Protein 7ZCK (pdb70)

Solvent-accessible surface area: 12050 Å² total; per-residue (Å²): 117,129,84,111,56,105,0,38,0,0,1,1,25,3,19,65,93,115,33,4,69,132,5,3,27,62,0,4,70,11,0,31,104,89,8,138,27,106,17,90,39,39,82,31,101,72,4,76,30,0,8,41,24,0,101,103,26,34,0,0,0,0,5,0,3,0,0,1,0,0,26,0,49,80,79,7,117,49,10,94,19,5,0,4,5,29,51,0,32,140,7,72,0,0,0,0,2,6,75,101,17,65,29,135,111,23,124,49,48,104,29,0,49,53,0,108,49,51,96,0,1,0,0,10,98,10,1,4,2,0,31,0,12,0,24,34,14,0,51,127,15,38,1,58,30,78,64,6,45,70,43,182,7,11,84,31,37,18,1,28,29,0,10,55,38,0,55,85,28,58,64,30,0,0,0,0,1,38,15,2,13,59,17,1,53,115,84,64,103,12,67,78,145,92,1,46,35,4,27,107,0,64,87,16,22,2,4,0,1,0,1,50,23,149,2,50,155,103,27,36,208,30,0,22,79,109,0,49,138,7,0,55,29,6,85,87,92,61,116,68,9,54,44,0,8,124,18,4,39,8,168,147,6,48,89,15,128,37,75,56,1,133,81,1,17,130,10,0,109,103,51,59,55,15,268

Nearest PDB structures (foldseek):
  7zck-assembly1_C  TM=1.004E+00  e=9.389E-66  Synechococcus sp. MIT S9220
  5lq8-assembly1_A  TM=9.870E-01  e=1.014E-45  Prochlorococcus marinus str. MIT 9301
  3p7i-assembly1_A-2  TM=8.720E-01  e=5.192E-22  Escherichia coli UTI89
  6x8w-assembly1_A  TM=8.548E-01  e=4.264E-22  Chrysiogenes arsenatis
  3n5l-assembly2_B  TM=8.566E-01  e=3.035E-20  Pseudomonas aeruginosa PAO1

Foldseek 3Di:
DVDADEAEEEEACAADVVLVCLQVVLVQVLLCVLQVHHYDYDYDDALVRQLVCLLVVVHFKYWFKLQSQLSSPVSAPQKFFQWDFPAQAFWKKFKKFFPVLPAAADPDLLSLCVQQAFAEAFEAPRHPQRHLVVQVSCVVNVHHQCRYNVRHHHHQRHQHSRLVCRLVVVGGMGMGTVVVVVLCVVVVVHDCNGMDTRDMDGTAGIITMIGHPPVCVNSNPCSVVSSSCSQQVQACPDPSSVSNCVSVVGRGIDGDHPVSSVVVVVSCVVVPNHD

Radius of gyration: 18.97 Å; Cα contacts (8 Å, |Δi|>4): 561; chains: 1; bounding box: 40×39×62 Å

Secondary structure (DSSP, 8-state):
--SPPEEEEEE---S-HHHHHHHHHHHHHHHHHHHTSEEEE---SSHHHHHHHHHHTS-SEEEE-HHHHHHHHHTSTT-EEEEEEGGGGGB-EEEEEETTS-----SSGGGGGGGTTS-EEES-TT-IIIIIHHHHHHHHTT--GGGSGGGS-EE-SSHHHHHHHHHTSSSSEEEEEHHHHHHHHHHT-S-TTTEEEEEEPPPB---EEEE-TTHHHHH-TTHHHHHHHHHHT--TTSHHHHHHHHHHT-S-EE---GGGGHHHHHHHHHTTS--

B-factor: mean 33.42, std 13.56, range [17.4, 108.12]

Sequence (275 aa):
GPMQPRLKVGAIPDQNPERLNRLYGQLADELSDRLNVKVRRYVPVSNYPAAVSAFRTGGLDLVWFGGLTGVQARLQTPGAQVVLAQRDIDARFRSVFIANTSSGLQPISSINGLTSLRGKRFSFGSESSTSGRLMPQHFLAKAGVTPSQFSGGRAGFSGSHDATIAVVQSGAYEAGALNEQVWTSAVNDGRVNTEKVSVIWRTPEYVDYHWVVRPKLDQRFGKGFTTRLQKAILGLEPTTPRQVTILELFAAKRFIPVEASQYKPIEKVGRELGKIR

Structure (mmCIF, N/CA/C/O backbone):
data_7ZCK
#
_entry.id   7ZCK
#
_cell.length_a   65.027
_cell.length_b   40.683
_cell.length_c   106.513
_cell.angle_alpha   90.00
_cell.angle_beta   92.78
_cell.angle_gamma   90.00
#
_symmetry.space_group_name_H-M   'C 1 2 1'
#
loop_
_entity.id
_entity.type
_entity.pdbx_description
1 polymer 'Phosphonate ABC type transporter/ substrate binding component'
2 non-polymer 'PHOSPHATE ION'
3 non-polymer 'CHLORIDE ION'
4 water water
#
loop_
_atom_site.group_PDB
_atom_site.id
_atom_site.type_symbol
_atom_site.label_atom_id
_atom_site.label_alt_id
_atom_site.label_comp_id
_atom_site.label_asym_id
_atom_site.label_entity_id
_atom_site.label_seq_id
_atom_site.pdbx_PDB_ins_code
_atom_site.Cartn_x
_atom_site.Cartn_y
_atom_site.Cartn_z
_atom_site.occupancy
_atom_site.B_iso_or_equiv
_atom_site.auth_seq_id
_atom_site.auth_comp_id
_atom_site.auth_asym_id
_atom_site.auth_atom_id
_atom_site.pdbx_PDB_model_num
ATOM 1 N N . GLY A 1 1 ? 17.268 18.935 110.850 1.00 108.12 -2 GLY C N 1
ATOM 2 C CA . GLY A 1 1 ? 16.410 17.799 111.309 1.00 106.39 -2 GLY C CA 1
ATOM 3 C C . GLY A 1 1 ? 17.177 16.956 112.342 1.00 104.26 -2 GLY C C 1
ATOM 4 O O . GLY A 1 1 ? 18.406 16.809 112.203 1.00 99.59 -2 GLY C O 1
ATOM 5 N N . PRO A 1 2 ? 16.474 16.452 113.362 1.00 100.67 -1 PRO C N 1
ATOM 6 C CA . PRO A 1 2 ? 16.916 15.344 114.241 1.00 93.36 -1 PRO C CA 1
ATOM 7 C C . PRO A 1 2 ? 17.135 14.069 113.403 1.00 94.40 -1 PRO C C 1
ATOM 8 O O . PRO A 1 2 ? 17.833 13.152 113.894 1.00 78.53 -1 PRO C O 1
ATOM 10 N N . MET A 1 3 ? 16.529 14.000 112.203 1.00 88.68 0 MET C N 1
ATOM 11 C CA . MET A 1 3 ? 16.762 12.973 111.157 1.00 76.54 0 MET C CA 1
ATOM 12 C C . MET A 1 3 ? 18.045 13.325 110.370 1.00 67.25 0 MET C C 1
ATOM 13 O O . MET A 1 3 ? 18.351 14.528 110.143 1.00 61.02 0 MET C O 1
ATOM 15 N N . GLN A 1 4 ? 18.809 12.304 109.990 1.00 54.18 1 GLN C N 1
ATOM 16 C CA . GLN A 1 4 ? 20.043 12.450 109.175 1.00 56.84 1 GLN C CA 1
ATOM 17 C C . GLN A 1 4 ? 19.668 12.786 107.723 1.00 45.85 1 GLN C C 1
ATOM 18 O O . GLN A 1 4 ? 18.648 12.324 107.202 1.00 36.55 1 GLN C O 1
ATOM 24 N N . PRO A 1 5 ? 20.472 13.618 107.023 1.00 40.06 2 PRO C N 1
ATOM 25 C CA . PRO A 1 5 ? 20.081 14.133 105.707 1.00 40.49 2 PRO C CA 1
ATOM 26 C C . PRO A 1 5 ? 20.039 12.988 104.678 1.00 33.54 2 PRO C C 1
ATOM 27 O O . PRO A 1 5 ? 20.802 12.033 104.791 1.00 32.45 2 PRO C O 1
ATOM 31 N N . ARG A 1 6 ? 19.096 13.035 103.737 1.00 33.14 3 ARG C N 1
ATOM 32 C CA . ARG A 1 6 ? 19.002 12.020 102.660 1.00 34.18 3 ARG C CA 1
ATOM 33 C C . ARG A 1 6 ? 19.108 12.777 101.341 1.00 31.17 3 ARG C C 1
ATOM 34 O O . ARG A 1 6 ? 18.553 13.873 101.244 1.00 28.13 3 ARG C O 1
ATOM 42 N N . LEU A 1 7 ? 19.846 12.235 100.384 1.00 26.85 4 LEU C N 1
ATOM 43 C CA . LEU A 1 7 ? 19.910 12.836 99.031 1.00 24.45 4 LEU C CA 1
ATOM 44 C C . LEU A 1 7 ? 18.813 12.186 98.189 1.00 22.43 4 LEU C C 1
ATOM 45 O O . LEU A 1 7 ? 18.794 10.976 98.108 1.00 25.10 4 LEU C O 1
ATOM 50 N N . LYS A 1 8 ? 17.950 12.999 97.582 1.00 22.55 5 LYS C N 1
ATOM 51 C CA . LYS A 1 8 ? 16.833 12.597 96.720 1.00 23.80 5 LYS C CA 1
ATOM 52 C C . LYS A 1 8 ? 17.284 12.759 95.267 1.00 21.43 5 LYS C C 1
ATOM 53 O O . LYS A 1 8 ? 17.584 13.904 94.836 1.00 22.05 5 LYS C O 1
ATOM 59 N N . VAL A 1 9 ? 17.381 11.640 94.572 1.00 22.57 6 VAL C N 1
ATOM 60 C CA . VAL A 1 9 ? 17.832 11.634 93.159 1.00 22.91 6 VAL C CA 1
ATOM 61 C C . VAL A 1 9 ? 16.594 11.431 92.320 1.00 20.32 6 VAL C C 1
ATOM 62 O O . VAL A 1 9 ? 15.796 10.570 92.659 1.00 20.68 6 VAL C O 1
ATOM 66 N N . GLY A 1 10 ? 16.444 12.202 91.249 1.00 21.12 7 GLY C N 1
ATOM 67 C CA . GLY A 1 10 ? 15.353 11.984 90.302 1.00 22.78 7 GLY C CA 1
ATOM 68 C C . GLY A 1 10 ? 15.850 12.001 88.883 1.00 22.73 7 GLY C C 1
ATOM 69 O O . GLY A 1 10 ? 17.036 12.169 88.645 1.00 20.19 7 GLY C O 1
ATOM 70 N N . ALA A 1 11 ? 14.937 11.750 87.967 1.00 21.59 8 ALA C N 1
ATOM 71 C CA . ALA A 1 11 ? 15.238 11.687 86.529 1.00 20.83 8 ALA C CA 1
ATOM 72 C C . ALA A 1 11 ? 13.936 11.959 85.809 1.00 20.04 8 ALA C C 1
ATOM 73 O O . ALA A 1 11 ? 12.881 11.532 86.292 1.00 19.53 8 ALA C O 1
ATOM 75 N N . ILE A 1 12 ? 14.019 12.596 84.667 1.00 19.56 9 ILE C N 1
ATOM 76 C CA . ILE A 1 12 ? 12.840 12.701 83.770 1.00 20.86 9 ILE C CA 1
ATOM 77 C C . ILE A 1 12 ? 12.432 11.293 83.392 1.00 20.70 9 ILE C C 1
ATOM 78 O O . ILE A 1 12 ? 13.271 10.390 83.196 1.00 20.81 9 ILE C O 1
ATOM 83 N N . PRO A 1 13 ? 11.111 11.051 83.305 1.00 19.63 10 PRO C N 1
ATOM 84 C CA . PRO A 1 13 ? 10.600 9.725 82.974 1.00 21.73 10 PRO C CA 1
ATOM 85 C C . PRO A 1 13 ? 10.554 9.488 81.451 1.00 21.71 10 PRO C C 1
ATOM 86 O O . PRO A 1 13 ? 9.542 9.625 80.830 1.00 22.28 10 PRO C O 1
ATOM 90 N N . ASP A 1 14 ? 11.731 9.295 80.868 1.00 22.60 11 ASP C N 1
ATOM 91 C CA . ASP A 1 14 ? 11.964 9.374 79.415 1.00 21.42 11 ASP C CA 1
ATOM 92 C C . ASP A 1 14 ? 11.796 7.983 78.804 1.00 21.92 11 ASP C C 1
ATOM 93 O O . ASP A 1 14 ? 11.773 7.913 77.574 1.00 22.68 11 ASP C O 1
ATOM 98 N N . GLN A 1 15 ? 11.650 6.933 79.617 1.00 22.42 12 GLN C N 1
ATOM 99 C CA . GLN A 1 15 ? 11.490 5.537 79.131 1.00 23.27 12 GLN C CA 1
ATOM 100 C C . GLN A 1 15 ? 10.718 4.729 80.156 1.00 25.87 12 GLN C C 1
ATOM 101 O O . GLN A 1 15 ? 10.352 5.270 81.204 1.00 24.47 12 GLN C O 1
ATOM 107 N N . ASN A 1 16 ? 10.488 3.471 79.815 1.00 28.06 13 ASN C N 1
ATOM 108 C CA . ASN A 1 16 ? 9.767 2.464 80.637 1.00 36.69 13 ASN C CA 1
ATOM 109 C C . ASN A 1 16 ? 10.193 2.635 82.102 1.00 28.99 13 ASN C C 1
ATOM 110 O O . ASN A 1 16 ? 11.388 2.584 82.402 1.00 26.18 13 ASN C O 1
ATOM 115 N N . PRO A 1 17 ? 9.255 2.863 83.051 1.00 31.40 14 PRO C N 1
ATOM 116 C CA . PRO A 1 17 ? 9.619 3.089 84.455 1.00 31.74 14 PRO C CA 1
ATOM 117 C C . PRO A 1 17 ? 10.319 1.895 85.135 1.00 34.16 14 PRO C C 1
ATOM 118 O O . PRO A 1 17 ? 11.118 2.136 86.016 1.00 30.65 14 PRO C O 1
ATOM 122 N N . GLU A 1 18 ? 10.063 0.661 84.679 1.00 32.46 15 GLU C N 1
ATOM 123 C CA . GLU A 1 18 ? 10.757 -0.542 85.212 1.00 40.55 15 GLU C CA 1
ATOM 124 C C . GLU A 1 18 ? 12.244 -0.417 84.915 1.00 34.34 15 GLU C C 1
ATOM 125 O O . GLU A 1 18 ? 13.050 -0.741 85.776 1.00 29.18 15 GLU C O 1
ATOM 131 N N . ARG A 1 19 ? 12.604 -0.033 83.694 1.00 32.08 16 ARG C N 1
ATOM 132 C CA . ARG A 1 19 ? 14.034 0.111 83.326 1.00 31.43 16 ARG C CA 1
ATOM 133 C C . ARG A 1 19 ? 14.659 1.246 84.161 1.00 28.05 16 ARG C C 1
ATOM 134 O O . ARG A 1 19 ? 15.748 1.060 84.705 1.00 26.93 16 ARG C O 1
ATOM 142 N N . LEU A 1 20 ? 13.976 2.389 84.299 1.00 26.19 17 LEU C N 1
ATOM 143 C CA . LEU A 1 20 ? 14.479 3.522 85.128 1.00 25.06 17 LEU C CA 1
ATOM 144 C C . LEU A 1 20 ? 14.614 3.126 86.601 1.00 25.57 17 LEU C C 1
ATOM 145 O O . LEU A 1 20 ? 15.630 3.529 87.221 1.00 24.31 17 LEU C O 1
ATOM 150 N N . ASN A 1 21 ? 13.649 2.384 87.154 1.00 24.44 18 ASN C N 1
ATOM 151 C CA . ASN A 1 21 ? 13.722 1.903 88.563 1.00 26.93 18 ASN C CA 1
ATOM 152 C C . ASN A 1 21 ? 14.995 1.084 88.762 1.00 26.06 18 ASN C C 1
ATOM 153 O O . ASN A 1 21 ? 15.626 1.255 89.770 1.00 26.44 18 ASN C O 1
ATOM 158 N N . ARG A 1 22 ? 15.363 0.236 87.814 1.00 29.38 19 ARG C N 1
ATOM 159 C CA . ARG A 1 22 ? 16.576 -0.606 87.930 1.00 32.37 19 ARG C CA 1
ATOM 160 C C . ARG A 1 22 ? 17.791 0.316 87.864 1.00 28.09 19 ARG C C 1
ATOM 161 O O . ARG A 1 22 ? 18.640 0.246 88.756 1.00 29.45 19 ARG C O 1
ATOM 169 N N . LEU A 1 23 ? 17.840 1.196 86.873 1.00 26.86 20 LEU C N 1
ATOM 170 C CA . LEU A 1 23 ? 18.997 2.098 86.702 1.00 24.25 20 LEU C CA 1
ATOM 171 C C . LEU A 1 23 ? 19.164 2.976 87.934 1.00 25.41 20 LEU C C 1
ATOM 172 O O . LEU A 1 23 ? 20.262 2.977 88.509 1.00 27.41 20 LEU C O 1
ATOM 177 N N . TYR A 1 24 ? 18.138 3.735 88.327 1.00 22.50 21 TYR C N 1
ATOM 178 C CA . TYR A 1 24 ? 18.300 4.769 89.362 1.00 23.22 21 TYR C CA 1
ATOM 179 C C . TYR A 1 24 ? 18.385 4.116 90.724 1.00 22.01 21 TYR C C 1
ATOM 180 O O . TYR A 1 24 ? 19.024 4.732 91.578 1.00 23.52 21 TYR C O 1
ATOM 189 N N . GLY A 1 25 ? 17.768 2.972 90.937 1.00 24.45 22 GLY C N 1
ATOM 190 C CA . GLY A 1 25 ? 17.948 2.263 92.226 1.00 25.35 22 GLY C CA 1
ATOM 191 C C . GLY A 1 25 ? 19.384 1.770 92.373 1.00 25.30 22 GLY C C 1
ATOM 192 O O . GLY A 1 25 ? 20.012 2.017 93.417 1.00 26.72 22 GLY C O 1
ATOM 193 N N . GLN A 1 26 ? 19.949 1.193 91.316 1.00 26.07 23 GLN C N 1
ATOM 194 C CA . GLN A 1 26 ? 21.397 0.809 91.309 1.00 28.82 23 GLN C CA 1
ATOM 195 C C . GLN A 1 26 ? 22.268 2.052 91.513 1.00 25.00 23 GLN C C 1
ATOM 196 O O . GLN A 1 26 ? 23.206 2.008 92.333 1.00 25.04 23 GLN C O 1
ATOM 202 N N . LEU A 1 27 ? 22.007 3.141 90.784 1.00 24.34 24 LEU C N 1
ATOM 203 C CA . LEU A 1 27 ? 22.814 4.379 90.959 1.00 22.08 24 LEU C CA 1
ATOM 204 C C . LEU A 1 27 ? 22.711 4.946 92.377 1.00 22.08 24 LEU C C 1
ATOM 205 O O . LEU A 1 27 ? 23.714 5.474 92.869 1.00 22.01 24 LEU C O 1
ATOM 210 N N . ALA A 1 28 ? 21.533 4.951 92.988 1.00 23.11 25 ALA C N 1
ATOM 211 C CA . ALA A 1 28 ? 21.359 5.471 94.363 1.00 23.66 25 ALA C CA 1
ATOM 212 C C . ALA A 1 28 ? 22.265 4.643 95.311 1.00 23.50 25 ALA C C 1
ATOM 213 O O . ALA A 1 28 ? 22.931 5.224 96.164 1.00 23.79 25 ALA C O 1
ATOM 215 N N . ASP A 1 29 ? 22.288 3.322 95.151 1.00 24.48 26 ASP C N 1
ATOM 216 C CA . ASP A 1 29 ? 23.143 2.470 96.007 1.00 26.41 26 ASP C CA 1
ATOM 217 C C . ASP A 1 29 ? 24.612 2.781 95.734 1.00 24.13 26 ASP C C 1
ATOM 218 O O . ASP A 1 29 ? 25.358 2.865 96.666 1.00 25.17 26 ASP C O 1
ATOM 223 N N . GLU A 1 30 ? 25.011 2.896 94.472 1.00 23.81 27 GLU C N 1
ATOM 224 C CA . GLU A 1 30 ? 26.398 3.271 94.124 1.00 23.11 27 GLU C CA 1
ATOM 225 C C . GLU A 1 30 ? 26.775 4.615 94.749 1.00 25.73 27 GLU C C 1
ATOM 226 O O . GLU A 1 30 ? 27.855 4.710 95.340 1.00 26.12 27 GLU C O 1
ATOM 232 N N . LEU A 1 31 ? 25.982 5.677 94.574 1.00 21.80 28 LEU C N 1
ATOM 233 C CA . LEU A 1 31 ? 26.295 6.980 95.177 1.00 24.00 28 LEU C CA 1
ATOM 234 C C . LEU A 1 31 ? 26.319 6.862 96.694 1.00 23.24 28 LEU C C 1
ATOM 235 O O . LEU A 1 31 ? 27.136 7.552 97.346 1.00 24.25 28 LEU C O 1
ATOM 240 N N . SER A 1 32 ? 25.461 6.008 97.239 1.00 25.74 29 SER C N 1
ATOM 241 C CA . SER A 1 32 ? 25.376 5.880 98.713 1.00 29.39 29 SER C CA 1
ATOM 242 C C . SER A 1 32 ? 26.691 5.289 99.242 1.00 28.87 29 SER C C 1
ATOM 243 O O . SER A 1 32 ? 27.261 5.833 100.199 1.00 28.71 29 SER C O 1
ATOM 246 N N . ASP A 1 33 ? 27.168 4.243 98.591 1.00 31.56 30 ASP C N 1
ATOM 247 C CA . ASP A 1 33 ? 28.477 3.613 98.926 1.00 35.82 30 ASP C CA 1
ATOM 248 C C . ASP A 1 33 ? 29.614 4.607 98.719 1.00 33.75 30 ASP C C 1
ATOM 249 O O . ASP A 1 33 ? 30.448 4.665 99.570 1.00 30.95 30 ASP C O 1
ATOM 254 N N . ARG A 1 34 ? 29.661 5.371 97.632 1.00 28.81 31 ARG C N 1
ATOM 255 C CA . ARG A 1 34 ? 30.793 6.296 97.390 1.00 27.71 31 ARG C CA 1
ATOM 256 C C . ARG A 1 34 ? 30.746 7.503 98.330 1.00 30.56 31 ARG C C 1
ATOM 257 O O . ARG A 1 34 ? 31.816 8.061 98.617 1.00 33.76 31 ARG C O 1
ATOM 265 N N . LEU A 1 35 ? 29.571 8.013 98.698 1.00 28.44 32 LEU C N 1
ATOM 266 C CA . LEU A 1 35 ? 29.490 9.290 99.458 1.00 26.46 32 LEU C CA 1
ATOM 267 C C . LEU A 1 35 ? 29.345 9.047 100.964 1.00 28.99 32 LEU C C 1
ATOM 268 O O . LEU A 1 35 ? 29.566 10.028 101.718 1.00 31.53 32 LEU C O 1
ATOM 273 N N . ASN A 1 36 ? 28.935 7.836 101.353 1.00 29.88 33 ASN C N 1
ATOM 274 C CA . ASN A 1 36 ? 28.525 7.496 102.739 1.00 32.97 33 ASN C CA 1
ATOM 275 C C . ASN A 1 36 ? 27.425 8.475 103.177 1.00 32.96 33 ASN C C 1
ATOM 276 O O . ASN A 1 36 ? 27.545 9.119 104.231 1.00 33.01 33 ASN C O 1
ATOM 281 N N . VAL A 1 37 ? 26.373 8.621 102.377 1.00 28.61 34 VAL C N 1
ATOM 282 C CA . VAL A 1 37 ? 25.131 9.324 102.801 1.00 30.79 34 VAL C CA 1
ATOM 283 C C . VAL A 1 37 ? 23.991 8.453 102.282 1.00 31.00 34 VAL C C 1
ATOM 284 O O . VAL A 1 37 ? 24.238 7.628 101.393 1.00 33.50 34 VAL C O 1
ATOM 288 N N . LYS A 1 38 ? 22.818 8.581 102.869 1.00 30.98 35 LYS C N 1
ATOM 289 C CA . LYS A 1 38 ? 21.589 7.896 102.404 1.00 34.27 35 LYS C CA 1
ATOM 290 C C . LYS A 1 38 ? 21.149 8.595 101.108 1.00 26.65 35 LYS C C 1
ATOM 291 O O . LYS A 1 38 ? 21.118 9.836 101.101 1.00 28.69 35 LYS C O 1
ATOM 297 N N . VAL A 1 39 ? 20.989 7.835 100.046 1.00 27.98 36 VAL C N 1
ATOM 298 C CA . VAL A 1 39 ? 20.522 8.335 98.721 1.00 27.14 36 VAL C CA 1
ATOM 299 C C . VAL A 1 39 ? 19.306 7.520 98.342 1.00 28.25 36 VAL C C 1
ATOM 300 O O . VAL A 1 39 ? 19.367 6.323 98.439 1.00 29.20 36 VAL C O 1
ATOM 304 N N A ARG A 1 40 ? 18.226 8.152 97.894 0.47 28.38 37 ARG C N 1
ATOM 305 N N B ARG A 1 40 ? 18.239 8.186 97.897 0.53 27.07 37 ARG C N 1
ATOM 306 C CA A ARG A 1 40 ? 17.087 7.367 97.380 0.47 30.65 37 ARG C CA 1
ATOM 307 C CA B ARG A 1 40 ? 16.999 7.526 97.434 0.53 28.69 37 ARG C CA 1
ATOM 308 C C A ARG A 1 40 ? 16.558 8.002 96.086 0.47 27.64 37 ARG C C 1
ATOM 309 C C B ARG A 1 40 ? 16.667 8.029 96.015 0.53 26.10 37 ARG C C 1
ATOM 310 O O A ARG A 1 40 ? 16.472 9.247 95.990 0.47 25.76 37 ARG C O 1
ATOM 311 O O B ARG A 1 40 ? 16.853 9.224 95.747 0.53 24.77 37 ARG C O 1
ATOM 326 N N . TYR A 1 41 ? 16.206 7.129 95.149 1.00 24.33 38 TYR C N 1
ATOM 327 C CA . TYR A 1 41 ? 15.575 7.493 93.869 1.00 24.80 38 TYR C CA 1
ATOM 328 C C . TYR A 1 41 ? 14.109 7.803 94.151 1.00 24.17 38 TYR C C 1
ATOM 329 O O . TYR A 1 41 ? 13.409 7.012 94.823 1.00 23.97 38 TYR C O 1
ATOM 338 N N . VAL A 1 42 ? 13.683 8.984 93.761 1.00 24.14 39 VAL C N 1
ATOM 339 C CA . VAL A 1 42 ? 12.251 9.377 93.840 1.00 25.67 39 VAL C CA 1
ATOM 340 C C . VAL A 1 42 ? 11.730 9.516 92.419 1.00 23.20 39 VAL C C 1
ATOM 341 O O . VAL A 1 42 ? 12.036 10.481 91.771 1.00 25.17 39 VAL C O 1
ATOM 345 N N . PRO A 1 43 ? 10.845 8.628 91.952 1.00 25.05 40 PRO C N 1
ATOM 346 C CA . PRO A 1 43 ? 10.287 8.733 90.612 1.00 26.32 40 PRO C CA 1
ATOM 347 C C . PRO A 1 43 ? 9.299 9.900 90.493 1.00 26.35 40 PRO C C 1
ATOM 348 O O . PRO A 1 43 ? 8.744 10.303 91.501 1.00 22.49 40 PRO C O 1
ATOM 352 N N . VAL A 1 44 ? 9.124 10.424 89.279 1.00 24.48 41 VAL C N 1
ATOM 353 C CA . VAL A 1 44 ? 8.039 11.392 88.964 1.00 26.29 41 VAL C CA 1
ATOM 354 C C . VAL A 1 44 ? 7.270 10.817 87.790 1.00 25.80 41 VAL C C 1
ATOM 355 O O . VAL A 1 44 ? 7.794 9.937 87.096 1.00 26.27 41 VAL C O 1
ATOM 359 N N . SER A 1 45 ? 6.063 11.310 87.556 1.00 27.31 42 SER C N 1
ATOM 360 C CA . SER A 1 45 ? 5.138 10.713 86.563 1.00 30.49 42 SER C CA 1
ATOM 361 C C . SER A 1 45 ? 5.271 11.416 85.215 1.00 25.61 42 SER C C 1
ATOM 362 O O . SER A 1 45 ? 4.843 10.854 84.248 1.00 26.05 42 SER C O 1
ATOM 365 N N . ASN A 1 46 ? 5.840 12.608 85.130 1.00 23.67 43 ASN C N 1
ATOM 366 C CA . ASN A 1 46 ? 5.979 13.246 83.809 1.00 24.04 43 ASN C CA 1
ATOM 367 C C . ASN A 1 46 ? 7.138 14.207 83.848 1.00 20.06 43 ASN C C 1
ATOM 368 O O . ASN A 1 46 ? 7.674 14.459 84.924 1.00 22.54 43 ASN C O 1
ATOM 373 N N . TYR A 1 47 ? 7.430 14.825 82.723 1.00 20.71 44 TYR C N 1
ATOM 374 C CA . TYR A 1 47 ? 8.598 15.718 82.599 1.00 20.20 44 TYR C CA 1
ATOM 375 C C . TYR A 1 47 ? 8.444 16.956 83.463 1.00 20.88 44 TYR C C 1
ATOM 376 O O . TYR A 1 47 ? 9.339 17.278 84.265 1.00 19.85 44 TYR C O 1
ATOM 385 N N . PRO A 1 48 ? 7.317 17.693 83.364 1.00 21.76 45 PRO C N 1
ATOM 386 C CA . PRO A 1 48 ? 7.143 18.887 84.186 1.00 23.32 45 PRO C CA 1
ATOM 387 C C . PRO A 1 48 ? 7.236 18.628 85.696 1.00 20.08 45 PRO C C 1
ATOM 388 O O . PRO A 1 48 ? 7.733 19.502 86.405 1.00 22.06 45 PRO C O 1
ATOM 392 N N . ALA A 1 49 ? 6.790 17.477 86.167 1.00 21.78 46 ALA C N 1
ATOM 393 C CA . ALA A 1 49 ? 6.836 17.135 87.609 1.00 22.47 46 ALA C CA 1
ATOM 394 C C . ALA A 1 49 ? 8.294 17.079 88.095 1.00 22.73 46 ALA C C 1
ATOM 395 O O . ALA A 1 49 ? 8.569 17.402 89.264 1.00 22.50 46 ALA C O 1
ATOM 397 N N . ALA A 1 50 ? 9.233 16.681 87.235 1.00 22.10 47 ALA C N 1
ATOM 398 C CA . ALA A 1 50 ? 10.672 16.678 87.588 1.00 21.61 47 ALA C CA 1
ATOM 399 C C . ALA A 1 50 ? 11.134 18.112 87.761 1.00 21.12 47 ALA C C 1
ATOM 400 O O . ALA A 1 50 ? 11.900 18.411 88.697 1.00 22.33 47 ALA C O 1
ATOM 402 N N . VAL A 1 51 ? 10.756 18.996 86.851 1.00 19.52 48 VAL C N 1
ATOM 403 C CA . VAL A 1 51 ? 11.140 20.425 86.956 1.00 22.39 48 VAL C CA 1
ATOM 404 C C . VAL A 1 51 ? 10.581 21.007 88.258 1.00 22.84 48 VAL C C 1
ATOM 405 O O . VAL A 1 51 ? 11.311 21.694 88.990 1.00 22.47 48 VAL C O 1
ATOM 409 N N . SER A 1 52 ? 9.326 20.710 88.526 1.00 22.22 49 SER C N 1
ATOM 410 C CA . SER A 1 52 ? 8.571 21.275 89.655 1.00 23.47 49 SER C CA 1
ATOM 411 C C . SER A 1 52 ? 9.171 20.755 90.968 1.00 23.27 49 SER C C 1
ATOM 412 O O . SER A 1 52 ? 9.431 21.561 91.868 1.00 22.94 49 SER C O 1
ATOM 415 N N . ALA A 1 53 ? 9.388 19.452 91.070 1.00 23.85 50 ALA C N 1
ATOM 416 C CA . ALA A 1 53 ? 9.937 18.823 92.296 1.00 25.67 50 ALA C CA 1
ATOM 417 C C . ALA A 1 53 ? 11.340 19.388 92.524 1.00 25.04 50 ALA C C 1
ATOM 418 O O . ALA A 1 53 ? 11.683 19.713 93.664 1.00 26.48 50 ALA C O 1
ATOM 420 N N . PHE A 1 54 ? 12.131 19.569 91.482 1.00 23.76 51 PHE C N 1
ATOM 421 C CA . PHE A 1 54 ? 13.462 20.186 91.656 1.00 25.03 51 PHE C CA 1
ATOM 422 C C . PHE A 1 54 ? 13.331 21.621 92.195 1.00 26.98 51 PHE C C 1
ATOM 423 O O . PHE A 1 54 ? 14.081 22.023 93.093 1.00 25.62 51 PHE C O 1
ATOM 431 N N . ARG A 1 55 ? 12.500 22.434 91.549 1.00 24.57 52 ARG C N 1
ATOM 432 C CA . ARG A 1 55 ? 12.345 23.867 91.906 1.00 27.90 52 ARG C CA 1
ATOM 433 C C . ARG A 1 55 ? 11.987 23.999 93.391 1.00 27.77 52 ARG C C 1
ATOM 434 O O . ARG A 1 55 ? 12.519 24.922 94.047 1.00 28.61 52 ARG C O 1
ATOM 442 N N . THR A 1 56 ? 11.148 23.119 93.909 1.00 27.81 53 THR C N 1
ATOM 443 C CA . THR A 1 56 ? 10.567 23.260 95.272 1.00 33.24 53 THR C CA 1
ATOM 444 C C . THR A 1 56 ? 11.390 22.502 96.319 1.00 36.30 53 THR C C 1
ATOM 445 O O . THR A 1 56 ? 11.049 22.650 97.477 1.00 36.86 53 THR C O 1
ATOM 449 N N . GLY A 1 57 ? 12.407 21.717 95.941 1.00 32.43 54 GLY C N 1
ATOM 450 C CA . GLY A 1 57 ? 13.280 20.998 96.877 1.00 30.31 54 GLY C CA 1
ATOM 451 C C . GLY A 1 57 ? 12.833 19.578 97.146 1.00 29.28 54 GLY C C 1
ATOM 452 O O . GLY A 1 57 ? 13.377 18.994 98.044 1.00 31.27 54 GLY C O 1
ATOM 453 N N . GLY A 1 58 ? 11.885 19.016 96.402 1.00 26.86 55 GLY C N 1
ATOM 454 C CA . GLY A 1 58 ? 11.465 17.613 96.517 1.00 26.33 55 GLY C CA 1
ATOM 455 C C . GLY A 1 58 ? 12.519 16.668 95.896 1.00 27.76 55 GLY C C 1
ATOM 456 O O . GLY A 1 58 ? 12.526 15.484 96.239 1.00 30.44 55 GLY C O 1
ATOM 457 N N . LEU A 1 59 ? 13.397 17.187 95.039 1.00 25.71 56 LEU C N 1
ATOM 458 C CA . LEU A 1 59 ? 14.529 16.433 94.434 1.00 25.02 56 LEU C CA 1
ATOM 459 C C . LEU A 1 59 ? 15.792 17.282 94.566 1.00 23.13 56 LEU C C 1
ATOM 460 O O . LEU A 1 59 ? 15.739 18.490 94.356 1.00 25.71 56 LEU C O 1
ATOM 465 N N . ASP A 1 60 ? 16.929 16.646 94.837 1.00 21.88 57 ASP C N 1
ATOM 466 C CA . ASP A 1 60 ? 18.198 17.376 95.050 1.00 21.53 57 ASP C CA 1
ATOM 467 C C . ASP A 1 60 ? 19.052 17.316 93.779 1.00 21.84 57 ASP C C 1
ATOM 468 O O . ASP A 1 60 ? 19.847 18.278 93.542 1.00 23.42 57 ASP C O 1
ATOM 473 N N . LEU A 1 61 ? 19.040 16.157 93.117 1.00 21.17 58 LEU C N 1
ATOM 474 C CA . LEU A 1 61 ? 19.951 15.848 91.998 1.00 20.24 58 LEU C CA 1
ATOM 475 C C . LEU A 1 61 ? 19.100 15.155 90.941 1.00 20.11 58 LEU C C 1
ATOM 476 O O . LEU A 1 61 ? 18.436 14.176 91.263 1.00 22.54 58 LEU C O 1
ATOM 481 N N . VAL A 1 62 ? 19.069 15.694 89.739 1.00 19.08 59 VAL C N 1
ATOM 482 C CA . VAL 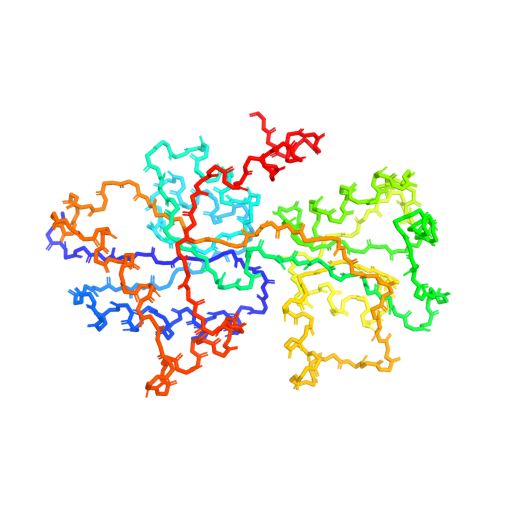A 1 62 ? 18.118 15.206 88.737 1.00 18.39 59 VAL C CA 1
ATOM 483 C C . VAL A 1 62 ? 18.844 15.059 87.424 1.00 17.43 59 VAL C C 1
ATOM 484 O O . VAL A 1 62 ? 19.557 15.982 87.005 1.00 18.21 59 VAL C O 1
ATOM 488 N N . TRP A 1 63 ? 18.531 13.963 86.771 1.00 18.16 60 TRP C N 1
ATOM 489 C CA . TRP A 1 63 ? 18.949 13.682 85.378 1.00 19.03 60 TRP C CA 1
ATOM 490 C C . TRP A 1 63 ? 17.897 14.332 84.491 1.00 17.40 60 TRP C C 1
ATOM 491 O O . TRP A 1 63 ? 16.793 13.814 84.434 1.00 18.07 60 TRP C O 1
ATOM 502 N N . PHE A 1 64 ? 18.250 15.471 83.917 1.00 17.94 61 PHE C N 1
ATOM 503 C CA . PHE A 1 64 ? 17.329 16.257 83.070 1.00 19.97 61 PHE C CA 1
ATOM 504 C C . PHE A 1 64 ? 17.718 16.116 81.606 1.00 19.64 61 PHE C C 1
ATOM 505 O O . PHE A 1 64 ? 18.869 15.781 81.240 1.00 20.75 61 PHE C O 1
ATOM 513 N N . GLY A 1 65 ? 16.736 16.377 80.763 1.00 19.42 62 GLY C N 1
ATOM 514 C CA . GLY A 1 65 ? 16.993 16.641 79.345 1.00 18.80 62 GLY C CA 1
ATOM 515 C C . GLY A 1 65 ? 17.420 18.067 79.177 1.00 20.17 62 GLY C C 1
ATOM 516 O O . GLY A 1 65 ? 17.479 18.771 80.181 1.00 21.18 62 GLY C O 1
ATOM 517 N N . GLY A 1 66 ? 17.798 18.465 77.969 1.00 20.44 63 GLY C N 1
ATOM 518 C CA . GLY A 1 66 ? 18.260 19.830 77.696 1.00 21.16 63 GLY C CA 1
ATOM 519 C C . GLY A 1 66 ? 17.215 20.847 78.107 1.00 20.71 63 GLY C C 1
ATOM 520 O O . GLY A 1 66 ? 17.553 21.764 78.882 1.00 22.78 63 GLY C O 1
ATOM 521 N N . LEU A 1 67 ? 16.008 20.719 77.581 1.00 20.34 64 LEU C N 1
ATOM 522 C CA . LEU A 1 67 ? 14.937 21.721 77.793 1.00 21.87 64 LEU C CA 1
ATOM 523 C C . LEU A 1 67 ? 14.545 21.751 79.277 1.0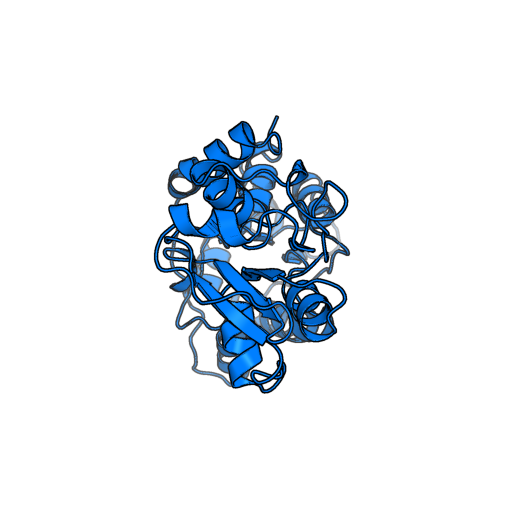0 21.99 64 LEU C C 1
ATOM 524 O O . LEU A 1 67 ? 14.471 22.858 79.842 1.00 20.55 64 LEU C O 1
ATOM 529 N N . THR A 1 68 ? 14.267 20.596 79.875 1.00 22.20 65 THR C N 1
ATOM 530 C CA . THR A 1 68 ? 13.842 20.515 81.306 1.00 20.76 65 THR C CA 1
ATOM 531 C C . THR A 1 68 ? 14.950 20.987 82.241 1.00 19.96 65 THR C C 1
ATOM 532 O O . THR A 1 68 ? 14.645 21.647 83.234 1.00 20.54 65 THR C O 1
ATOM 536 N N . GLY A 1 69 ? 16.207 20.693 81.942 1.00 19.73 66 GLY C N 1
ATOM 537 C CA . GLY A 1 69 ? 17.321 21.156 82.779 1.00 22.01 66 GLY C CA 1
ATOM 538 C C . GLY A 1 69 ? 17.515 22.660 82.662 1.00 22.21 66 GLY C C 1
ATOM 539 O O . GLY A 1 69 ? 17.871 23.280 83.656 1.00 20.60 66 GLY C O 1
ATOM 540 N N . VAL A 1 70 ? 17.292 23.229 81.475 1.00 19.87 67 VAL C N 1
ATOM 541 C CA . VAL A 1 70 ? 17.377 24.688 81.272 1.00 22.93 67 VAL C CA 1
ATOM 542 C C . VAL A 1 70 ? 16.242 25.307 82.070 1.00 21.92 67 VAL C C 1
ATOM 543 O O . VAL A 1 70 ? 16.522 26.276 82.780 1.00 25.75 67 VAL C O 1
ATOM 547 N N . GLN A 1 71 ? 15.050 24.737 81.986 1.00 22.40 68 GLN C N 1
ATOM 548 C CA . GLN A 1 71 ? 13.904 25.297 82.730 1.00 24.76 68 GLN C CA 1
ATOM 549 C C . GLN A 1 71 ? 14.197 25.233 84.221 1.00 26.27 68 GLN C C 1
ATOM 550 O O . GLN A 1 71 ? 13.955 26.230 84.928 1.00 26.75 68 GLN C O 1
ATOM 556 N N . ALA A 1 72 ? 14.641 24.071 84.698 1.00 22.41 69 ALA C N 1
ATOM 557 C CA . ALA A 1 72 ? 14.875 23.835 86.140 1.00 23.52 69 ALA C CA 1
ATOM 558 C C . ALA A 1 72 ? 15.874 24.861 86.67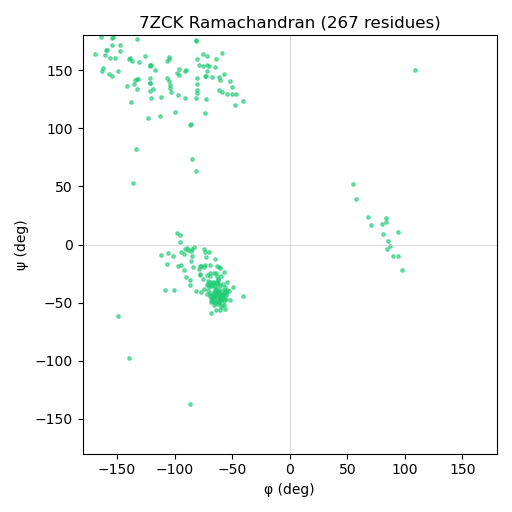4 1.00 25.67 69 ALA C C 1
ATOM 559 O O . ALA A 1 72 ? 15.644 25.386 87.783 1.00 28.32 69 ALA C O 1
ATOM 561 N N . ARG A 1 73 ? 16.948 25.104 85.936 1.00 24.59 70 ARG C N 1
ATOM 562 C CA . ARG A 1 73 ? 18.024 26.038 86.326 1.00 27.35 70 ARG C CA 1
ATOM 563 C C . ARG A 1 73 ? 17.519 27.489 86.245 1.00 29.34 70 ARG C C 1
ATOM 564 O O . ARG A 1 73 ? 17.820 28.255 87.153 1.00 29.07 70 ARG C O 1
ATOM 572 N N . LEU A 1 74 ? 16.716 27.853 85.247 1.00 27.91 71 LEU C N 1
ATOM 573 C CA . LEU A 1 74 ? 16.185 29.241 85.182 1.00 30.03 71 LEU C CA 1
ATOM 574 C C . LEU A 1 74 ? 15.246 29.512 86.355 1.00 30.65 71 LEU C C 1
ATOM 575 O O . LEU A 1 74 ? 15.174 30.666 86.746 1.00 33.25 71 LEU C O 1
ATOM 580 N N . GLN A 1 75 ? 14.503 28.516 86.840 1.00 28.32 72 GLN C N 1
ATOM 581 C CA . GLN A 1 75 ? 13.522 28.705 87.936 1.00 30.67 72 GLN C CA 1
ATOM 582 C C . GLN A 1 75 ? 14.152 28.471 89.311 1.00 30.46 72 GLN C C 1
ATOM 583 O O . GLN A 1 75 ? 13.420 28.534 90.278 1.00 31.94 72 GLN C O 1
ATOM 589 N N . THR A 1 76 ? 15.416 28.075 89.381 1.00 27.22 73 THR C N 1
ATOM 590 C CA . THR A 1 76 ? 16.070 27.679 90.656 1.00 29.93 73 THR C CA 1
ATOM 591 C C . THR A 1 76 ? 17.424 28.360 90.710 1.00 29.48 73 THR C C 1
ATOM 592 O O . THR A 1 76 ? 18.451 27.766 90.415 1.00 29.45 73 THR C O 1
ATOM 596 N N . PRO A 1 77 ? 17.473 29.637 91.117 1.00 39.16 74 PRO C N 1
ATOM 597 C CA . PRO A 1 77 ? 18.753 30.345 91.237 1.00 39.55 74 PRO C CA 1
ATOM 598 C C . PRO A 1 77 ? 19.771 29.528 92.042 1.00 32.42 74 PRO C C 1
ATOM 599 O O . PRO A 1 77 ? 19.418 29.007 93.084 1.00 32.66 74 PRO C O 1
ATOM 603 N N . GLY A 1 78 ? 20.997 29.467 91.550 1.00 28.87 75 GLY C N 1
ATOM 604 C CA . GLY A 1 78 ? 22.114 28.776 92.198 1.00 33.93 75 GLY C CA 1
ATOM 605 C C . GLY A 1 78 ? 22.213 27.316 91.784 1.00 33.33 75 GLY C C 1
ATOM 606 O O . GLY A 1 78 ? 23.187 26.698 92.167 1.00 30.78 75 GLY C O 1
ATOM 607 N N . ALA A 1 79 ? 21.240 26.738 91.076 1.00 31.86 76 ALA C N 1
ATOM 608 C CA . ALA A 1 79 ? 21.348 25.329 90.628 1.00 29.51 76 ALA C CA 1
ATOM 609 C C . ALA A 1 79 ? 22.563 25.231 89.719 1.00 28.92 76 ALA C C 1
ATOM 610 O O . ALA A 1 79 ? 22.870 26.197 89.033 1.00 31.31 76 ALA C O 1
ATOM 612 N N . GLN A 1 80 ? 23.280 24.123 89.781 1.00 27.37 77 GLN C N 1
ATOM 613 C CA . GLN A 1 80 ? 24.502 23.937 88.971 1.00 28.61 77 GLN C CA 1
ATOM 614 C C . GLN A 1 80 ? 24.351 22.681 88.132 1.00 27.07 77 GLN C C 1
ATOM 615 O O . GLN A 1 80 ? 23.735 21.710 88.555 1.00 23.50 77 GLN C O 1
ATOM 621 N N A VAL A 1 81 ? 24.882 22.730 86.916 0.25 26.44 78 VAL C N 1
ATOM 622 N N B VAL A 1 81 ? 25.014 22.701 86.996 0.75 27.53 78 VAL C N 1
ATOM 623 C CA A VAL A 1 81 ? 25.068 21.525 86.069 0.25 25.63 78 VAL C CA 1
ATOM 624 C CA B VAL A 1 81 ? 25.113 21.568 86.054 0.75 26.44 78 VAL C CA 1
ATOM 625 C C A VAL A 1 81 ? 26.309 20.807 86.598 0.25 25.58 78 VAL C C 1
ATOM 626 C C B VAL A 1 81 ? 26.363 20.788 86.468 0.75 26.65 78 VAL C C 1
ATOM 627 O O A VAL A 1 81 ? 27.255 21.510 86.983 0.25 26.57 78 VAL C O 1
ATOM 628 O O B VAL A 1 81 ? 27.390 21.427 86.595 0.75 29.02 78 VAL C O 1
ATOM 635 N N . LEU A 1 82 ? 26.292 19.475 86.658 1.00 23.79 79 LEU C N 1
ATOM 636 C CA . LEU A 1 82 ? 27.425 18.703 87.186 1.00 26.07 79 LEU C CA 1
ATOM 637 C C . LEU A 1 82 ? 28.109 17.895 86.099 1.00 28.29 79 LEU C C 1
ATOM 638 O O . LEU A 1 82 ? 29.350 17.706 86.188 1.00 30.76 79 LEU C O 1
ATOM 643 N N . ALA A 1 83 ? 27.351 17.246 85.233 1.00 24.75 80 ALA C N 1
ATOM 644 C CA . ALA A 1 83 ? 27.930 16.228 84.348 1.00 24.42 80 ALA C CA 1
ATOM 645 C C . ALA A 1 83 ? 26.936 15.825 83.271 1.00 24.07 80 ALA C C 1
ATOM 646 O O . ALA A 1 83 ? 25.762 16.030 83.466 1.00 23.26 80 ALA C O 1
ATOM 648 N N . GLN A 1 84 ? 27.445 15.170 82.243 1.00 20.57 81 GLN C N 1
ATOM 649 C CA . GLN A 1 84 ? 26.643 14.545 81.170 1.00 22.10 81 GLN C CA 1
ATOM 650 C C . GLN A 1 84 ? 27.397 13.314 80.708 1.00 22.28 81 GLN C C 1
ATOM 651 O O . GLN A 1 84 ? 28.542 13.132 81.129 1.00 21.06 81 GLN C O 1
ATOM 657 N N . ARG A 1 85 ? 26.744 12.454 79.953 1.00 21.58 82 ARG C N 1
ATOM 658 C CA . ARG A 1 85 ? 27.424 11.319 79.355 1.00 20.87 82 ARG C CA 1
ATOM 659 C C . ARG A 1 85 ? 28.335 11.855 78.274 1.00 25.05 82 ARG C C 1
ATOM 660 O O . ARG A 1 85 ? 28.006 12.885 77.690 1.00 24.46 82 ARG C O 1
ATOM 668 N N . ASP A 1 86 ? 29.400 11.120 77.987 1.00 26.55 83 ASP C N 1
ATOM 669 C CA . ASP A 1 86 ? 30.163 11.293 76.730 1.00 28.46 83 ASP C CA 1
ATOM 670 C C . ASP A 1 86 ? 29.193 11.517 75.551 1.00 27.55 83 ASP C C 1
ATOM 671 O O . ASP A 1 86 ? 29.421 12.427 74.771 1.00 28.92 83 ASP C O 1
ATOM 676 N N . ILE A 1 87 ? 28.105 10.761 75.438 1.00 26.20 84 ILE C N 1
ATOM 677 C CA . ILE A 1 87 ? 27.257 10.791 74.212 1.00 26.85 84 ILE C CA 1
ATOM 678 C C . ILE A 1 87 ? 26.370 12.038 74.180 1.00 26.75 84 ILE C C 1
ATOM 679 O O . ILE A 1 87 ? 25.899 12.370 73.122 1.00 24.89 84 ILE C O 1
ATOM 684 N N . ASP A 1 88 ? 26.149 12.715 75.300 1.00 24.35 85 ASP C N 1
ATOM 685 C CA . ASP A 1 88 ? 25.218 13.879 75.412 1.00 23.85 85 ASP C CA 1
ATOM 686 C C . ASP A 1 88 ? 25.768 15.142 74.755 1.00 26.48 85 ASP C C 1
ATOM 687 O O . ASP A 1 88 ? 24.968 16.049 74.467 1.00 29.59 85 ASP C O 1
ATOM 692 N N . ALA A 1 89 ? 27.079 15.194 74.506 1.00 29.48 86 ALA C N 1
ATOM 693 C CA . ALA A 1 89 ? 27.759 16.361 73.900 1.00 31.78 86 ALA C CA 1
ATOM 694 C C . ALA A 1 89 ? 27.398 16.472 72.404 1.00 31.43 86 ALA C C 1
ATOM 695 O O . ALA A 1 89 ? 27.389 17.613 71.888 1.00 32.72 86 ALA C O 1
ATOM 697 N N . ARG A 1 90 ? 27.062 15.339 71.787 1.00 29.35 87 ARG C N 1
ATOM 698 C CA . ARG A 1 90 ? 26.811 15.135 70.340 1.00 35.12 87 ARG C CA 1
ATOM 699 C C . ARG A 1 90 ? 25.563 14.268 70.176 1.00 30.12 87 ARG C C 1
ATOM 700 O O . ARG A 1 90 ? 25.617 13.235 69.480 1.00 27.65 87 ARG C O 1
ATOM 708 N N . PHE A 1 91 ? 24.465 14.668 70.811 1.00 26.40 88 PHE C N 1
ATOM 709 C CA . PHE A 1 91 ? 23.213 13.880 70.826 1.00 24.87 88 PHE C CA 1
ATOM 710 C C . PHE A 1 91 ? 22.455 14.081 69.510 1.00 23.49 88 PHE C C 1
ATOM 711 O O . PHE A 1 91 ? 22.563 15.143 68.882 1.00 21.60 88 PHE C O 1
ATOM 719 N N . ARG A 1 92 ? 21.642 13.102 69.140 1.00 22.62 89 ARG C N 1
ATOM 720 C CA . ARG A 1 92 ? 20.771 13.236 67.957 1.00 23.10 89 ARG C CA 1
ATOM 721 C C . ARG A 1 92 ? 19.399 12.665 68.255 1.00 22.64 89 ARG C C 1
ATOM 722 O O . ARG A 1 92 ? 19.252 11.822 69.153 1.00 21.15 89 ARG C O 1
ATOM 730 N N . SER A 1 93 ? 18.436 13.077 67.460 1.00 21.99 90 SER C N 1
ATOM 731 C CA . SER A 1 93 ? 17.117 12.425 67.337 1.00 23.12 90 SER C CA 1
ATOM 732 C C . SER A 1 93 ? 17.145 11.521 66.099 1.00 23.66 90 SER C C 1
ATOM 733 O O . SER A 1 93 ? 17.781 11.875 65.090 1.00 22.12 90 SER C O 1
ATOM 736 N N . VAL A 1 94 ? 16.423 10.430 66.154 1.00 21.46 91 VAL C N 1
ATOM 737 C CA . VAL A 1 94 ? 16.046 9.664 64.946 1.00 22.62 91 VAL C CA 1
ATOM 738 C C . VAL A 1 94 ? 14.590 9.957 64.671 1.00 22.38 91 VAL C C 1
ATOM 739 O O . VAL A 1 94 ? 13.787 10.062 65.587 1.00 25.01 91 VAL C O 1
ATOM 743 N N . PHE A 1 95 ? 14.298 10.092 63.396 1.00 22.95 92 PHE C N 1
ATOM 744 C CA . PHE A 1 95 ? 12.932 10.047 62.868 1.00 23.57 92 PHE C CA 1
ATOM 745 C C . PHE A 1 95 ? 12.731 8.628 62.375 1.00 22.85 92 PHE C C 1
ATOM 746 O O . PHE A 1 95 ? 13.573 8.107 61.601 1.00 23.05 92 PHE C O 1
ATOM 754 N N . ILE A 1 96 ? 1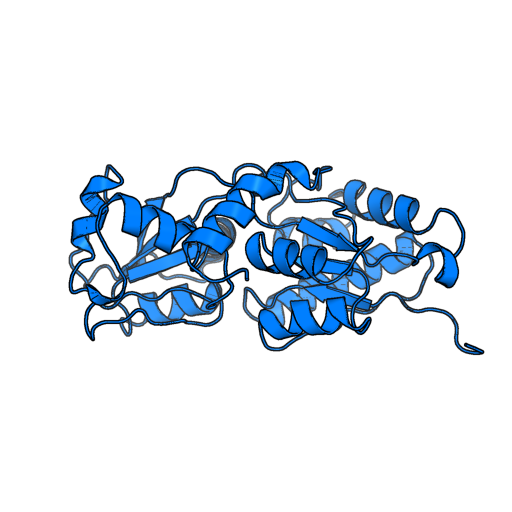1.653 8.044 62.820 1.00 22.85 93 ILE C N 1
ATOM 755 C CA . ILE A 1 96 ? 11.341 6.621 62.520 1.00 25.34 93 ILE C CA 1
ATOM 756 C C . ILE A 1 96 ? 9.995 6.607 61.800 1.00 26.18 93 ILE C C 1
ATOM 757 O O . ILE A 1 96 ? 9.184 7.498 62.022 1.00 24.87 93 ILE C O 1
ATOM 762 N N . ALA A 1 97 ? 9.776 5.574 60.999 1.00 26.15 94 ALA C N 1
ATOM 763 C CA . ALA A 1 97 ? 8.543 5.405 60.209 1.00 30.92 94 ALA C CA 1
ATOM 764 C C . ALA A 1 97 ? 8.183 3.928 60.229 1.00 28.73 94 ALA C C 1
ATOM 765 O O . ALA A 1 97 ? 9.097 3.113 60.169 1.00 28.90 94 ALA C O 1
ATOM 767 N N . ASN A 1 98 ? 6.913 3.648 60.415 1.00 28.33 95 ASN C N 1
ATOM 768 C CA . ASN A 1 98 ? 6.304 2.318 60.196 1.00 29.36 95 ASN C CA 1
ATOM 769 C C . ASN A 1 98 ? 6.480 1.967 58.712 1.00 29.77 95 ASN C C 1
ATOM 770 O O . ASN A 1 98 ? 6.249 2.827 57.876 1.00 30.58 95 ASN C O 1
ATOM 775 N N . THR A 1 99 ? 6.929 0.761 58.390 1.00 37.64 96 THR C N 1
ATOM 776 C CA . THR A 1 99 ? 7.380 0.394 57.021 1.00 42.03 96 THR C CA 1
ATOM 777 C C . THR A 1 99 ? 6.151 0.237 56.110 1.00 42.55 96 THR C C 1
ATOM 778 O O . THR A 1 99 ? 6.359 0.043 54.919 1.00 49.33 96 THR C O 1
ATOM 782 N N . SER A 1 100 ? 4.927 0.357 56.622 1.00 38.06 97 SER C N 1
ATOM 783 C CA . SER A 1 100 ? 3.708 0.360 55.781 1.00 47.40 97 SER C CA 1
ATOM 784 C C . SER A 1 100 ? 3.266 1.798 55.451 1.00 48.33 97 SER C C 1
ATOM 785 O O . SER A 1 100 ? 2.233 1.956 54.808 1.00 51.09 97 SER C O 1
ATOM 788 N N . SER A 1 101 ? 4.001 2.823 55.883 1.00 44.63 98 SER C N 1
ATOM 789 C CA . SER A 1 101 ? 3.585 4.246 55.774 1.00 41.84 98 SER C CA 1
ATOM 790 C C . SER A 1 101 ? 3.944 4.791 54.387 1.00 41.96 98 SER C C 1
ATOM 791 O O . SER A 1 101 ? 3.443 5.872 54.022 1.00 43.04 98 SER C O 1
ATOM 794 N N . GLY A 1 102 ? 4.868 4.120 53.706 1.00 38.93 99 GLY C N 1
ATOM 795 C CA . GLY A 1 102 ? 5.411 4.540 52.404 1.00 43.97 99 GLY C CA 1
ATOM 796 C C . GLY A 1 102 ? 6.495 5.589 52.531 1.00 45.28 99 GLY C C 1
ATOM 797 O O . GLY A 1 102 ? 6.929 6.114 51.485 1.00 44.97 99 GLY C O 1
ATOM 798 N N . LEU A 1 103 ? 6.974 5.889 53.748 1.00 37.50 100 LEU C N 1
ATOM 799 C CA . LEU A 1 103 ? 8.057 6.887 53.891 1.00 37.73 100 LEU C CA 1
ATOM 800 C C . LEU A 1 103 ? 9.419 6.257 53.577 1.00 35.33 100 LEU C C 1
ATOM 801 O O . LEU A 1 103 ? 9.710 5.150 54.039 1.00 41.72 100 LEU C O 1
ATOM 806 N N . GLN A 1 104 ? 10.242 6.992 52.848 1.00 36.97 101 GLN C N 1
ATOM 807 C CA . GLN A 1 104 ? 11.601 6.583 52.427 1.00 43.73 101 GLN C CA 1
ATOM 808 C C . GLN A 1 104 ? 12.643 7.315 53.256 1.00 36.97 101 GLN C C 1
ATOM 809 O O . GLN A 1 104 ? 12.390 8.402 53.738 1.00 36.30 101 GLN C O 1
ATOM 815 N N . PRO A 1 105 ? 13.878 6.800 53.330 1.00 37.36 102 PRO C N 1
ATOM 816 C CA . PRO A 1 105 ? 14.972 7.552 53.917 1.00 38.71 102 PRO C CA 1
ATOM 817 C C . PRO A 1 105 ? 15.065 8.937 53.268 1.00 42.26 102 PRO C C 1
ATOM 818 O O . PRO A 1 105 ? 14.852 9.058 52.102 1.00 38.84 102 PRO C O 1
ATOM 822 N N . ILE A 1 106 ? 15.354 9.935 54.087 1.00 34.98 103 ILE C N 1
ATOM 823 C CA . ILE A 1 106 ? 15.479 11.370 53.728 1.00 42.34 103 ILE C CA 1
ATOM 824 C C . ILE A 1 106 ? 16.976 11.675 53.706 1.00 39.17 103 ILE C C 1
ATOM 825 O O . ILE A 1 106 ? 17.690 11.163 54.566 1.00 36.58 103 ILE C O 1
ATOM 830 N N . SER A 1 107 ? 17.453 12.420 52.718 1.00 38.59 104 SER C N 1
ATOM 831 C CA . SER A 1 107 ? 18.905 12.676 52.530 1.00 43.20 104 SER C CA 1
ATOM 832 C C . SER A 1 107 ? 19.251 14.109 52.948 1.00 40.44 104 SER C C 1
ATOM 833 O O . SER A 1 107 ? 20.443 14.415 53.052 1.00 47.40 104 SER C O 1
ATOM 836 N N . SER A 1 108 ? 18.256 14.943 53.249 1.00 40.10 105 SER C N 1
ATOM 837 C CA . SER A 1 108 ? 18.480 16.338 53.692 1.00 39.93 105 SER C CA 1
ATOM 838 C C . SER A 1 108 ? 17.288 16.833 54.502 1.00 36.74 105 SER C C 1
ATOM 839 O O . SER A 1 108 ? 16.168 16.339 54.330 1.00 39.62 105 SER C O 1
ATOM 842 N N . ILE A 1 109 ? 17.533 17.874 55.277 1.00 42.13 106 ILE C N 1
ATOM 843 C CA . ILE A 1 109 ? 16.479 18.555 56.064 1.00 47.69 106 ILE C CA 1
ATOM 844 C C . ILE A 1 109 ? 15.315 18.926 55.132 1.00 47.58 106 ILE C C 1
ATOM 845 O O . ILE A 1 109 ? 14.170 18.727 55.546 1.00 40.30 106 ILE C O 1
ATOM 850 N N . ASN A 1 110 ? 15.573 19.388 53.898 1.00 46.99 107 ASN C N 1
ATOM 851 C CA . ASN A 1 110 ? 14.492 19.868 52.992 1.00 48.43 107 ASN C CA 1
ATOM 852 C C . ASN A 1 110 ? 13.523 18.712 52.682 1.00 41.06 107 ASN C C 1
ATOM 853 O O . ASN A 1 110 ? 12.331 19.011 52.512 1.00 48.52 107 ASN C O 1
ATOM 858 N N . GLY A 1 111 ? 13.980 17.451 52.675 1.00 38.97 108 GLY C N 1
ATOM 859 C CA . G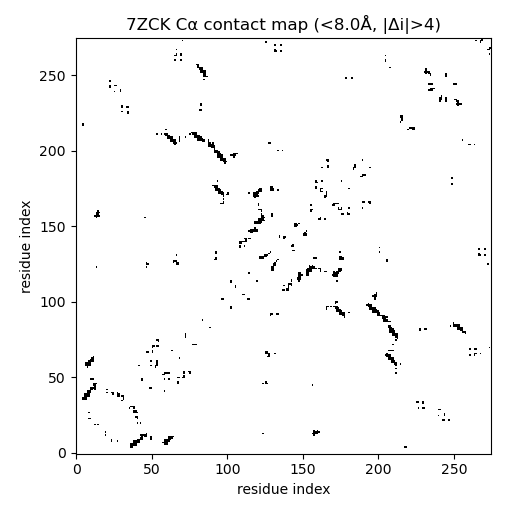LY A 1 111 ? 13.156 16.237 52.426 1.00 34.58 108 GLY C CA 1
ATOM 860 C C . GLY A 1 111 ? 12.175 15.910 53.552 1.00 34.86 108 GLY C C 1
ATOM 861 O O . GLY A 1 111 ? 11.370 14.976 53.395 1.00 34.71 108 GLY C O 1
ATOM 862 N N . LEU A 1 112 ? 12.223 16.620 54.692 1.00 34.21 109 LEU C N 1
ATOM 863 C CA . LEU A 1 112 ? 11.231 16.432 55.792 1.00 33.34 109 LEU C CA 1
ATOM 864 C C . LEU A 1 112 ? 9.815 16.831 55.356 1.00 31.30 109 LEU C C 1
ATOM 865 O O . LEU A 1 112 ? 8.876 16.520 56.079 1.00 29.45 109 LEU C O 1
ATOM 870 N N . THR A 1 113 ? 9.656 17.513 54.210 1.00 32.04 110 THR C N 1
ATOM 871 C CA . THR A 1 113 ? 8.333 17.889 53.651 1.00 32.29 110 THR C CA 1
ATOM 872 C C . THR A 1 113 ? 7.508 16.629 53.349 1.00 31.32 110 THR C C 1
ATOM 873 O O . THR A 1 113 ? 6.282 16.731 53.346 1.00 35.12 110 THR C O 1
ATOM 877 N N . SER A 1 114 ? 8.141 15.460 53.225 1.00 31.32 111 SER C N 1
ATOM 878 C CA . SER A 1 114 ? 7.476 14.153 52.998 1.00 32.90 111 SER C CA 1
ATOM 879 C C . SER A 1 114 ? 6.580 13.797 54.189 1.00 33.74 111 SER C C 1
ATOM 880 O O . SER A 1 114 ? 5.665 12.982 54.013 1.00 30.92 111 SER C O 1
ATOM 883 N N . LEU A 1 115 ? 6.781 14.421 55.360 1.00 32.63 112 LEU C N 1
ATOM 884 C CA . LEU A 1 115 ? 5.962 14.114 56.559 1.00 29.93 112 LEU C CA 1
ATOM 885 C C . LEU A 1 115 ? 4.665 14.905 56.563 1.00 31.70 112 LEU C C 1
ATOM 886 O O . LEU A 1 115 ? 3.776 14.562 57.366 1.00 31.89 112 LEU C O 1
ATOM 891 N N . ARG A 1 116 ? 4.505 15.876 55.668 1.00 35.14 113 ARG C N 1
ATOM 892 C CA . ARG A 1 116 ? 3.210 16.591 55.544 1.00 36.00 113 ARG C CA 1
ATOM 893 C C . ARG A 1 116 ? 2.096 15.577 55.336 1.00 34.33 113 ARG C C 1
ATOM 894 O O . ARG A 1 116 ? 2.267 14.706 54.504 1.00 39.87 113 ARG C O 1
ATOM 902 N N . GLY A 1 117 ? 1.025 15.660 56.121 1.00 33.17 114 GLY C N 1
ATOM 903 C CA . GLY A 1 117 ? -0.171 14.814 55.966 1.00 36.55 114 GLY C CA 1
ATOM 904 C C . GLY A 1 117 ? -0.083 13.490 56.697 1.00 40.79 114 GLY C C 1
ATOM 905 O O . GLY A 1 117 ? -1.090 12.744 56.681 1.00 45.42 114 GLY C O 1
ATOM 906 N N . LYS A 1 118 ? 1.039 13.205 57.366 1.00 36.00 115 LYS C N 1
ATOM 907 C CA . LYS A 1 118 ? 1.282 11.886 58.013 1.00 35.06 115 LYS C CA 1
ATOM 908 C C . LYS A 1 118 ? 0.897 11.992 59.490 1.00 34.13 115 LYS C C 1
ATOM 909 O O . LYS A 1 118 ? 0.910 13.122 60.029 1.00 31.72 115 LYS C O 1
ATOM 915 N N . ARG A 1 119 ? 0.477 10.876 60.096 1.00 31.84 116 ARG C N 1
ATOM 916 C CA . ARG A 1 119 ? 0.236 10.801 61.551 1.00 32.25 116 ARG C CA 1
ATOM 917 C C . ARG A 1 119 ? 1.631 10.795 62.170 1.00 31.36 116 ARG C C 1
ATOM 918 O O . ARG A 1 119 ? 2.417 9.875 61.906 1.00 29.73 116 ARG C O 1
ATOM 926 N N . PHE A 1 120 ? 1.975 11.847 62.898 1.00 28.92 117 PHE C N 1
ATOM 927 C CA . PHE A 1 120 ? 3.329 11.982 63.465 1.00 28.20 117 PHE C CA 1
ATOM 928 C C . PHE A 1 120 ? 3.259 12.094 64.981 1.00 29.60 117 PHE C C 1
ATOM 929 O O . PHE A 1 120 ? 2.429 12.877 65.515 1.00 26.97 117 PHE C O 1
ATOM 937 N N . SER A 1 121 ? 4.086 11.323 65.687 1.00 27.12 118 SER C N 1
ATOM 938 C CA . SER A 1 121 ? 4.121 11.423 67.162 1.00 27.08 118 SER C CA 1
ATOM 939 C C . SER A 1 121 ? 5.439 12.008 67.631 1.00 23.61 118 SER C C 1
ATOM 940 O O . SER A 1 121 ? 6.499 11.509 67.288 1.00 23.73 118 SER C O 1
ATOM 943 N N . PHE A 1 122 ? 5.353 13.043 68.441 1.00 24.17 119 PHE C N 1
ATOM 944 C CA . PHE A 1 122 ? 6.474 13.454 69.294 1.00 22.58 119 PHE C CA 1
ATOM 945 C C . PHE A 1 122 ? 6.460 12.555 70.531 1.00 21.21 119 PHE C C 1
ATOM 946 O O . PHE A 1 122 ? 5.501 11.795 70.791 1.00 22.14 119 PHE C O 1
ATOM 954 N N . GLY A 1 123 ? 7.474 12.741 71.374 1.00 21.98 120 GLY C N 1
ATOM 955 C CA . GLY A 1 123 ? 7.475 12.159 72.716 1.00 23.99 120 GLY C CA 1
ATOM 956 C C . GLY A 1 123 ? 6.760 13.089 73.670 1.00 23.07 120 GLY C C 1
ATOM 957 O O . GLY A 1 123 ? 5.728 13.672 73.304 1.00 25.38 120 GLY C O 1
ATOM 958 N N . SER A 1 124 ? 7.319 13.279 74.853 1.00 22.35 121 SER C N 1
ATOM 959 C CA . SER A 1 124 ? 6.812 14.278 75.822 1.00 23.29 121 SER C CA 1
ATOM 960 C C . SER A 1 124 ? 6.808 15.656 75.172 1.00 21.52 121 SER C C 1
ATOM 961 O O . SER A 1 124 ? 7.714 15.988 74.410 1.00 21.01 121 SER C O 1
ATOM 964 N N . GLU A 1 125 ? 5.838 16.476 75.551 1.00 24.11 122 GLU C N 1
ATOM 965 C CA . GLU A 1 125 ? 5.754 17.909 75.167 1.00 27.06 122 GLU C CA 1
ATOM 966 C C . GLU A 1 125 ? 7.035 18.626 75.553 1.00 24.63 122 GLU C C 1
ATOM 967 O O . GLU A 1 125 ? 7.440 19.588 74.852 1.00 23.82 122 GLU C O 1
ATOM 973 N N . SER A 1 126 ? 7.665 18.183 76.646 1.00 22.56 123 SER C N 1
ATOM 974 C CA . SER A 1 126 ? 8.859 18.836 77.209 1.00 24.88 123 SER C CA 1
ATOM 975 C C . SER A 1 126 ? 10.171 18.165 76.774 1.00 21.70 123 SER C C 1
ATOM 976 O O . SER A 1 126 ? 11.214 18.503 77.325 1.00 21.18 123 SER C O 1
ATOM 979 N N . SER A 1 127 ? 10.128 17.249 75.827 1.00 19.73 124 SER C N 1
ATOM 980 C CA . SER A 1 127 ? 11.302 16.463 75.418 1.00 19.71 124 SER C CA 1
ATOM 9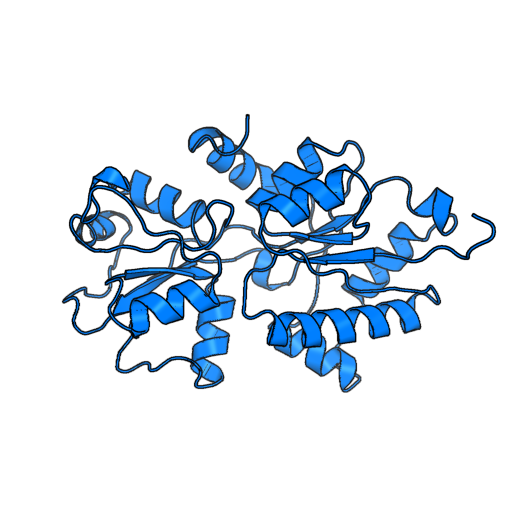81 C C . SER A 1 127 ? 12.152 17.290 74.471 1.00 19.54 124 SER C C 1
ATOM 982 O O . SER A 1 127 ? 11.621 17.858 73.526 1.00 21.80 124 SER C O 1
ATOM 985 N N . THR A 1 128 ? 13.442 17.328 74.708 1.00 18.51 125 THR C N 1
ATOM 986 C CA . THR A 1 128 ? 14.420 17.886 73.761 1.00 18.89 125 THR C CA 1
ATOM 987 C C . THR A 1 128 ? 14.525 17.003 72.522 1.00 19.23 125 THR C C 1
ATOM 988 O O . THR A 1 128 ? 14.352 17.520 71.387 1.00 21.00 125 THR C O 1
ATOM 992 N N . SER A 1 129 ? 14.881 15.743 72.718 1.00 19.55 126 SER C N 1
ATOM 993 C CA . SER A 1 129 ? 15.183 14.812 71.601 1.00 19.19 126 SER C CA 1
ATOM 994 C C . SER A 1 129 ? 13.892 14.298 70.981 1.00 19.47 126 SER C C 1
ATOM 995 O O . SER A 1 129 ? 13.931 13.861 69.805 1.00 20.68 126 SER C O 1
ATOM 998 N N . GLY A 1 130 ? 12.781 14.355 71.725 1.00 18.73 127 GLY C N 1
ATOM 999 C CA . GLY A 1 130 ? 11.507 13.791 71.290 1.00 19.58 127 GLY C CA 1
ATOM 1000 C C . GLY A 1 130 ? 10.552 14.856 70.770 1.00 21.85 127 GLY C C 1
ATOM 1001 O O . GLY A 1 130 ? 9.459 14.475 70.322 1.00 21.29 127 GLY C O 1
ATOM 1002 N N . ARG A 1 131 ? 10.867 16.141 70.938 1.00 22.03 128 ARG C N 1
ATOM 1003 C CA . ARG A 1 131 ? 9.872 17.186 70.567 1.00 21.82 128 ARG C CA 1
ATOM 1004 C C . ARG A 1 131 ? 10.593 18.435 70.115 1.00 21.52 128 ARG C C 1
ATOM 1005 O O . ARG A 1 131 ? 10.435 18.809 68.977 1.00 21.62 128 ARG C O 1
ATOM 1013 N N . LEU A 1 132 ? 11.377 19.046 70.989 1.00 22.15 129 LEU C N 1
ATOM 1014 C CA . LEU A 1 132 ? 11.854 20.413 70.752 1.00 22.91 129 LEU C CA 1
ATOM 1015 C C . LEU A 1 132 ? 12.755 20.443 69.523 1.00 23.86 129 LEU C C 1
ATOM 1016 O O . LEU A 1 132 ? 12.504 21.257 68.610 1.00 21.86 129 LEU C O 1
ATOM 1021 N N . MET A 1 133 ? 13.816 19.647 69.508 1.00 23.47 130 MET C N 1
ATOM 1022 C CA . MET A 1 133 ? 14.773 19.669 68.376 1.00 23.64 130 MET C CA 1
ATOM 1023 C C . MET A 1 133 ? 14.148 19.099 67.103 1.00 24.45 130 MET C C 1
ATOM 1024 O O . MET A 1 133 ? 14.275 19.700 66.024 1.00 22.55 130 MET C O 1
ATOM 1029 N N . PRO A 1 134 ? 13.369 17.995 67.149 1.00 22.28 131 PRO C N 1
ATOM 1030 C CA . PRO A 1 134 ? 12.620 17.587 65.956 1.00 21.67 131 PRO C CA 1
ATOM 1031 C C . PRO A 1 134 ? 11.706 18.697 65.409 1.00 24.28 131 PRO C C 1
ATOM 1032 O O . PRO A 1 134 ? 11.672 18.906 64.212 1.00 23.13 131 PRO C O 1
ATOM 1036 N N . GLN A 1 135 ? 10.947 19.352 66.272 1.00 22.33 132 GLN C N 1
ATOM 1037 C CA . GLN A 1 135 ? 10.053 20.440 65.821 1.00 23.87 132 GLN C CA 1
ATOM 1038 C C . GLN A 1 135 ? 10.886 21.565 65.206 1.00 24.32 132 GLN C C 1
ATOM 1039 O O . GLN A 1 135 ? 10.489 22.102 64.147 1.00 25.81 132 GLN C O 1
ATOM 1045 N N . HIS A 1 136 ? 12.035 21.876 65.785 1.00 26.07 133 HIS C N 1
ATOM 1046 C CA . HIS A 1 136 ? 12.981 22.896 65.267 1.00 27.24 133 HIS C CA 1
ATOM 1047 C C . HIS A 1 136 ? 13.431 22.543 63.848 1.00 30.28 133 HIS C C 1
ATOM 1048 O O . HIS A 1 136 ? 13.379 23.435 62.956 1.00 28.11 133 HIS C O 1
ATOM 1055 N N . PHE A 1 137 ? 13.921 21.314 63.650 1.00 24.92 134 PHE C N 1
ATOM 1056 C CA . PHE A 1 137 ? 14.384 20.865 62.322 1.00 26.10 134 PHE C CA 1
ATOM 1057 C C . PHE A 1 137 ? 13.211 20.845 61.338 1.00 26.23 134 PHE C C 1
ATOM 1058 O O . PHE A 1 137 ? 13.416 21.291 60.233 1.00 30.00 134 PHE C O 1
ATOM 1066 N N . LEU A 1 138 ? 12.033 20.361 61.722 1.00 24.18 135 LEU C N 1
ATOM 1067 C CA . LEU A 1 138 ? 10.851 20.390 60.840 1.00 26.17 135 LEU C CA 1
ATOM 1068 C C . LEU A 1 138 ? 10.584 21.831 60.377 1.00 30.99 135 LEU C C 1
ATOM 1069 O O . LEU A 1 138 ? 10.309 22.012 59.173 1.00 29.26 135 LEU C O 1
ATOM 1074 N N . ALA A 1 139 ? 10.667 22.813 61.276 1.00 29.97 136 ALA C N 1
ATOM 1075 C CA . ALA A 1 139 ? 10.324 24.223 60.965 1.00 29.47 136 ALA C CA 1
ATOM 1076 C C . ALA A 1 139 ? 11.311 24.761 59.926 1.00 33.38 136 ALA C C 1
ATOM 1077 O O . ALA A 1 139 ? 10.860 25.479 59.005 1.00 33.82 136 ALA C O 1
ATOM 1079 N N . LYS A 1 140 ? 12.581 24.386 60.017 1.00 31.79 137 LYS C N 1
ATOM 1080 C CA . LYS A 1 140 ? 13.619 24.791 59.042 1.00 38.54 137 LYS C CA 1
ATOM 1081 C C . LYS A 1 140 ? 13.304 24.270 57.632 1.00 41.02 137 LYS C C 1
ATOM 1082 O O . LYS A 1 140 ? 13.744 24.907 56.673 1.00 45.27 137 LYS C O 1
ATOM 1088 N N . ALA A 1 141 ? 12.640 23.126 57.514 1.00 37.76 138 ALA C N 1
ATOM 1089 C CA . ALA A 1 141 ? 12.192 22.546 56.225 1.00 35.88 138 ALA C CA 1
ATOM 1090 C C . ALA A 1 141 ? 10.845 23.137 55.790 1.00 35.18 138 ALA C C 1
ATOM 1091 O O . ALA A 1 141 ? 10.333 22.710 54.735 1.00 39.00 138 ALA C O 1
ATOM 1093 N N . GLY A 1 142 ? 10.234 23.991 56.613 1.00 36.83 139 GLY C N 1
ATOM 1094 C CA . GLY A 1 142 ? 8.909 24.587 56.358 1.00 38.20 139 GLY C CA 1
ATOM 1095 C C . GLY A 1 142 ? 7.746 23.697 56.771 1.00 40.12 139 GLY C C 1
ATOM 1096 O O . GLY A 1 142 ? 6.643 23.937 56.290 1.00 34.04 139 GLY C O 1
ATOM 1097 N N . VAL A 1 143 ? 7.962 22.699 57.644 1.00 31.55 140 VAL C N 1
ATOM 1098 C CA . VAL A 1 143 ? 6.883 21.832 58.195 1.00 33.64 140 VAL C CA 1
ATOM 1099 C C . VAL A 1 143 ? 6.576 22.277 59.630 1.00 36.48 140 VAL C C 1
ATOM 1100 O O . VAL A 1 143 ? 7.506 22.434 60.440 1.00 33.73 140 VAL C O 1
ATOM 1104 N N . THR A 1 144 ? 5.298 22.460 59.915 1.00 35.53 141 THR C N 1
ATOM 1105 C CA . THR A 1 144 ? 4.776 22.779 61.257 1.00 37.28 141 THR C CA 1
ATOM 1106 C C . THR A 1 144 ? 3.819 21.655 61.602 1.00 36.28 141 THR C C 1
ATOM 1107 O O . THR A 1 144 ? 3.299 20.987 60.714 1.00 35.19 141 THR C O 1
ATOM 1111 N N . PRO A 1 145 ? 3.603 21.382 62.902 1.00 36.81 142 PRO C N 1
ATOM 1112 C CA . PRO A 1 145 ? 2.695 20.313 63.322 1.00 36.43 142 PRO C CA 1
ATOM 1113 C C . PRO A 1 145 ? 1.255 20.412 62.800 1.00 38.34 142 PRO C C 1
ATOM 1114 O O . PRO A 1 145 ? 0.599 19.395 62.748 1.00 38.21 142 PRO C O 1
ATOM 1118 N N . SER A 1 146 ? 0.799 21.613 62.444 1.00 38.36 143 SER C N 1
ATOM 1119 C CA . SER A 1 146 ? -0.551 21.838 61.866 1.00 42.55 143 SER C CA 1
ATOM 1120 C C . SER A 1 146 ? -0.640 21.129 60.504 1.00 42.43 143 SER C C 1
ATOM 1121 O O . SER A 1 146 ? -1.745 20.778 60.123 1.00 42.24 143 SER C O 1
ATOM 1124 N N . GLN A 1 147 ? 0.492 20.892 59.832 1.00 40.09 144 GLN C N 1
ATOM 1125 C CA . GLN A 1 147 ? 0.553 20.219 58.512 1.00 42.40 144 GLN C CA 1
ATOM 1126 C C . GLN A 1 147 ? 0.539 18.688 58.614 1.00 43.03 144 GLN C C 1
ATOM 1127 O O . GLN A 1 147 ? 0.636 18.065 57.531 1.00 37.76 144 GLN C O 1
ATOM 1133 N N . PHE A 1 148 ? 0.517 18.099 59.828 1.00 40.14 145 PHE C N 1
ATOM 1134 C CA . PHE A 1 148 ? 0.436 16.627 60.040 1.00 38.96 145 PHE C CA 1
ATOM 1135 C C . PHE A 1 148 ? -1.027 16.238 59.881 1.00 40.82 145 PHE C C 1
ATOM 1136 O O . PHE A 1 148 ? -1.873 17.141 59.974 1.00 38.34 145 PHE C O 1
ATOM 1144 N N . SER A 1 149 ? -1.294 14.962 59.606 1.00 42.71 146 SER C N 1
ATOM 1145 C CA . SER A 1 149 ? -2.661 14.402 59.617 1.00 44.80 146 SER C CA 1
ATOM 1146 C C . SER A 1 149 ? -3.354 14.788 60.930 1.00 49.55 146 SER C C 1
ATOM 1147 O O . SER A 1 149 ? -2.747 14.621 61.998 1.00 44.97 146 SER C O 1
ATOM 1150 N N . GLY A 1 150 ? -4.570 15.341 60.832 1.00 45.47 147 GLY C N 1
ATOM 1151 C CA . GLY A 1 150 ? -5.413 15.728 61.973 1.00 40.44 147 GLY C CA 1
ATOM 1152 C C . GLY A 1 150 ? -5.071 17.110 62.469 1.00 39.84 147 GLY C C 1
ATOM 1153 O O . GLY A 1 150 ? -5.647 17.495 63.485 1.00 47.49 147 GLY C O 1
ATOM 1154 N N . GLY A 1 151 ? -4.139 17.805 61.813 1.00 39.46 148 GLY C N 1
ATOM 1155 C CA . GLY A 1 151 ? -3.735 19.182 62.141 1.00 39.60 148 GLY C CA 1
ATOM 1156 C C . GLY A 1 151 ? -2.945 19.288 63.440 1.00 45.77 148 GLY C C 1
ATOM 1157 O O . GLY A 1 151 ? -2.777 20.416 63.963 1.00 39.01 148 GLY C O 1
ATOM 1158 N N . ARG A 1 152 ? -2.407 18.174 63.940 1.00 42.93 149 ARG C N 1
ATOM 1159 C CA . ARG A 1 152 ? -1.520 18.233 65.126 1.00 42.32 149 ARG C CA 1
ATOM 1160 C C . ARG A 1 152 ? -0.637 16.984 65.207 1.00 39.08 149 ARG C C 1
ATOM 1161 O O . ARG A 1 152 ? -0.912 15.998 64.512 1.00 36.67 149 ARG C O 1
ATOM 1169 N N . ALA A 1 153 ? 0.369 17.040 66.076 1.00 38.06 150 ALA C N 1
ATOM 1170 C CA . ALA A 1 153 ? 1.247 15.907 66.450 1.00 36.18 150 ALA C CA 1
ATOM 1171 C C . ALA A 1 153 ? 0.642 15.169 67.643 1.00 34.85 150 ALA C C 1
ATOM 1172 O O . ALA A 1 153 ? -0.094 15.794 68.432 1.00 36.79 150 ALA C O 1
ATOM 1174 N N . GLY A 1 154 ? 0.904 13.863 67.738 1.00 29.60 151 GLY C N 1
ATOM 1175 C CA . GLY A 1 154 ? 0.744 13.091 68.975 1.00 28.12 151 GLY C CA 1
ATOM 1176 C C . GLY A 1 154 ? 1.895 13.436 69.907 1.00 27.04 151 GLY C C 1
ATOM 1177 O O . GLY A 1 154 ? 2.947 13.953 69.416 1.00 27.78 151 GLY C O 1
ATOM 1178 N N . PHE A 1 155 ? 1.665 13.300 71.202 1.00 27.57 152 PHE C N 1
ATOM 1179 C CA . PHE A 1 155 ? 2.697 13.375 72.255 1.00 27.97 152 PHE C CA 1
ATOM 1180 C C . PHE A 1 155 ? 2.615 12.067 73.000 1.00 29.08 152 PHE C C 1
ATOM 1181 O O . PHE A 1 155 ? 1.627 11.855 73.685 1.00 31.64 152 PHE C O 1
ATOM 1189 N N . SER A 1 156 ? 3.597 11.198 72.838 1.00 26.73 153 SER C N 1
ATOM 1190 C CA . SER A 1 156 ? 3.545 9.835 73.415 1.00 25.69 153 SER C CA 1
ATOM 1191 C C . SER A 1 156 ? 3.875 9.856 74.911 1.00 26.51 153 SER C C 1
ATOM 1192 O O . SER A 1 156 ? 3.536 8.910 75.575 1.00 27.07 153 SER C O 1
ATOM 1195 N N . GLY A 1 157 ? 4.626 10.829 75.389 1.00 24.72 154 GLY C N 1
ATOM 1196 C CA . GLY A 1 157 ? 5.032 10.924 76.800 1.00 27.53 154 GLY C CA 1
ATOM 1197 C C . GLY A 1 157 ? 6.429 10.378 77.035 1.00 26.46 154 GLY C C 1
ATOM 1198 O O . GLY A 1 157 ? 7.045 10.752 78.038 1.00 27.82 154 GLY C O 1
ATOM 1199 N N . SER A 1 158 ? 6.961 9.521 76.170 1.00 25.61 155 SER C N 1
ATOM 1200 C CA . SER A 1 158 ? 8.317 8.957 76.430 1.00 22.84 155 SER C CA 1
ATOM 1201 C C . SER A 1 158 ? 8.951 8.394 75.162 1.00 22.90 155 SER C C 1
ATOM 1202 O O . SER A 1 158 ? 8.252 8.162 74.164 1.00 22.42 155 SER C O 1
ATOM 1205 N N . HIS A 1 159 ? 10.261 8.195 75.187 1.00 20.59 156 HIS C N 1
ATOM 1206 C CA . HIS A 1 159 ? 10.973 7.664 74.003 1.00 20.77 156 HIS C CA 1
ATOM 1207 C C . HIS A 1 159 ? 10.506 6.240 73.689 1.00 21.26 156 HIS C C 1
ATOM 1208 O O . HIS A 1 159 ? 10.298 5.963 72.482 1.00 21.42 156 HIS C O 1
ATOM 1215 N N . ASP A 1 160 ? 10.327 5.399 74.710 1.00 22.29 157 ASP C N 1
ATOM 1216 C CA . ASP A 1 160 ? 9.770 4.023 74.561 1.00 23.95 157 ASP C CA 1
ATOM 1217 C C . ASP A 1 160 ? 8.374 4.053 73.954 1.00 22.63 157 ASP C C 1
ATOM 1218 O O . ASP A 1 160 ? 8.088 3.243 73.041 1.00 25.43 157 ASP C O 1
ATOM 1223 N N . ALA A 1 161 ? 7.525 4.974 74.396 1.00 24.22 158 ALA C N 1
ATOM 1224 C CA . ALA A 1 161 ? 6.136 5.070 73.908 1.00 23.91 158 ALA C CA 1
ATOM 1225 C C . ALA A 1 161 ? 6.132 5.547 72.448 1.00 24.45 158 ALA C C 1
ATOM 1226 O O . ALA A 1 161 ? 5.309 5.081 71.683 1.00 26.26 158 ALA C O 1
ATOM 1228 N N . THR A 1 162 ? 7.074 6.377 72.025 1.00 23.18 159 THR C N 1
ATOM 1229 C CA . THR A 1 162 ? 7.107 6.806 70.606 1.00 23.95 159 THR C CA 1
ATOM 1230 C C . THR A 1 162 ? 7.391 5.592 69.720 1.00 22.86 159 THR C C 1
ATOM 1231 O O . THR A 1 162 ? 6.731 5.445 68.661 1.00 24.11 159 THR C O 1
ATOM 1235 N N . ILE A 1 163 ? 8.327 4.737 70.138 1.00 23.64 160 ILE C N 1
ATOM 1236 C CA . ILE A 1 163 ? 8.606 3.481 69.378 1.00 26.99 160 ILE C CA 1
ATOM 1237 C C . ILE A 1 163 ? 7.320 2.656 69.342 1.00 27.18 160 ILE C C 1
ATOM 1238 O O . ILE A 1 163 ? 6.936 2.238 68.268 1.00 30.49 160 ILE C O 1
ATOM 1243 N N . ALA A 1 164 ? 6.663 2.478 70.473 1.00 26.50 161 ALA C N 1
ATOM 1244 C CA . ALA A 1 164 ? 5.464 1.618 70.579 1.00 28.18 161 ALA C CA 1
ATOM 1245 C C . ALA A 1 164 ? 4.359 2.059 69.614 1.00 29.69 161 ALA C C 1
ATOM 1246 O O . ALA A 1 164 ? 3.837 1.191 68.931 1.00 32.46 161 ALA C O 1
ATOM 1248 N N . VAL A 1 165 ? 4.013 3.346 69.562 1.00 28.32 162 VAL C N 1
ATOM 1249 C CA . VAL A 1 165 ? 2.839 3.834 68.783 1.00 30.08 162 VAL C CA 1
ATOM 1250 C C . VAL A 1 165 ? 3.183 3.891 67.297 1.00 30.95 162 VAL C C 1
ATOM 1251 O O . VAL A 1 165 ? 2.264 3.880 66.495 1.00 30.82 162 VAL C O 1
ATOM 1255 N N . VAL A 1 166 ? 4.455 4.024 66.931 1.00 28.50 163 VAL C N 1
ATOM 1256 C CA . VAL A 1 166 ? 4.853 3.915 65.508 1.00 29.00 163 VAL C CA 1
ATOM 1257 C C . VAL A 1 166 ? 4.862 2.435 65.118 1.00 31.62 163 VAL C C 1
ATOM 1258 O O . VAL A 1 166 ? 4.411 2.093 63.991 1.00 31.16 163 VAL C O 1
ATOM 1262 N N . GLN A 1 167 ? 5.357 1.573 65.998 1.00 31.63 164 GLN C N 1
ATOM 1263 C CA . GLN A 1 167 ? 5.479 0.132 65.672 1.00 34.86 164 GLN C CA 1
ATOM 1264 C C . GLN A 1 167 ? 4.075 -0.428 65.475 1.00 35.94 164 GLN C C 1
ATOM 1265 O O . GLN A 1 167 ? 3.867 -1.177 64.511 1.00 37.45 164 GLN C O 1
ATOM 1271 N N . SER A 1 168 ? 3.141 -0.016 66.318 1.00 36.04 165 SER C N 1
ATOM 1272 C CA . SER A 1 168 ? 1.737 -0.487 66.302 1.00 37.64 165 SER C CA 1
ATOM 1273 C C . SER A 1 168 ? 1.000 0.029 65.062 1.00 40.32 165 SER C C 1
ATOM 1274 O O . SER A 1 168 ? -0.043 -0.545 64.764 1.00 39.65 165 SER C O 1
ATOM 1277 N N . GLY A 1 169 ? 1.506 1.059 64.367 1.00 36.79 166 GLY C N 1
ATOM 1278 C CA . GLY A 1 169 ? 0.793 1.694 63.240 1.00 37.04 166 GLY C CA 1
ATOM 1279 C C . GLY A 1 169 ? -0.204 2.768 63.667 1.00 37.51 166 GLY C C 1
ATOM 1280 O O . GLY A 1 169 ? -0.728 3.447 62.775 1.00 39.31 166 GLY C O 1
ATOM 1281 N N . ALA A 1 170 ? -0.424 2.994 64.965 1.00 35.75 167 ALA C N 1
ATOM 1282 C CA . ALA A 1 170 ? -1.265 4.114 65.463 1.00 34.00 167 ALA C CA 1
ATOM 1283 C C . ALA A 1 170 ? -0.737 5.458 64.932 1.00 37.33 167 ALA C C 1
ATOM 1284 O O . ALA A 1 170 ? -1.543 6.359 64.612 1.00 38.32 167 ALA C O 1
ATOM 1286 N N . TYR A 1 171 ? 0.579 5.612 64.811 1.00 33.60 168 TYR C N 1
ATOM 1287 C CA . TYR A 1 171 ? 1.221 6.739 64.091 1.00 30.03 168 TYR C CA 1
ATOM 1288 C C . TYR A 1 171 ? 2.087 6.160 62.990 1.00 28.50 168 TYR C C 1
ATOM 1289 O O . TYR A 1 171 ? 2.526 5.020 63.097 1.00 33.94 168 TYR C O 1
ATOM 1298 N N . GLU A 1 172 ? 2.295 6.944 61.950 1.00 29.51 169 GLU C N 1
ATOM 1299 C CA . GLU A 1 172 ? 3.100 6.539 60.784 1.00 31.25 169 GLU C CA 1
ATOM 1300 C C . GLU A 1 172 ? 4.566 6.837 61.026 1.00 30.24 169 GLU C C 1
ATOM 1301 O O . GLU A 1 172 ? 5.415 6.162 60.437 1.00 27.44 169 GLU C O 1
ATOM 1307 N N . ALA A 1 173 ? 4.838 7.876 61.808 1.00 29.69 170 ALA C N 1
ATOM 1308 C CA . ALA A 1 173 ? 6.202 8.380 61.995 1.00 26.64 170 ALA C CA 1
ATOM 1309 C C . ALA A 1 173 ? 6.295 9.033 63.370 1.00 24.55 170 ALA C C 1
ATOM 1310 O O . ALA A 1 173 ? 5.253 9.323 63.980 1.00 24.70 170 ALA C O 1
ATOM 1312 N N . GLY A 1 174 ? 7.514 9.172 63.845 1.00 24.63 171 GLY C N 1
ATOM 1313 C CA . GLY A 1 174 ? 7.768 9.867 65.126 1.00 26.24 171 GLY C CA 1
ATOM 1314 C C . GLY A 1 174 ? 9.219 10.244 65.256 1.00 25.03 171 GLY C C 1
ATOM 1315 O O . GLY A 1 174 ? 10.051 9.915 64.355 1.00 23.61 171 GLY C O 1
ATOM 1316 N N . ALA A 1 175 ? 9.555 10.908 66.357 1.00 23.39 172 ALA C N 1
ATOM 1317 C CA . ALA A 1 175 ? 10.951 11.280 66.566 1.00 23.58 172 ALA C CA 1
ATOM 1318 C C . ALA A 1 175 ? 11.301 10.944 67.999 1.00 21.79 172 ALA C C 1
ATOM 1319 O O . ALA A 1 175 ? 10.453 11.071 68.884 1.00 19.42 172 ALA C O 1
ATOM 1321 N N . LEU A 1 176 ? 12.512 10.457 68.181 1.00 20.10 173 LEU C N 1
ATOM 1322 C CA . LEU A 1 176 ? 12.961 10.131 69.542 1.00 22.33 173 LEU C CA 1
ATOM 1323 C C . LEU A 1 176 ? 14.475 10.192 69.668 1.00 19.89 173 LEU C C 1
ATOM 1324 O O . LEU A 1 176 ? 15.217 10.297 68.672 1.00 22.20 173 LEU C O 1
ATOM 1329 N N . ASN A 1 177 ? 14.858 10.079 70.925 1.00 20.44 174 ASN C N 1
ATOM 1330 C CA . ASN A 1 177 ? 16.209 9.899 71.489 1.00 21.17 174 ASN C CA 1
ATOM 1331 C C . ASN A 1 177 ? 16.929 8.777 70.700 1.00 21.32 174 ASN C C 1
ATOM 1332 O O . ASN A 1 177 ? 16.458 7.656 70.696 1.00 21.05 174 ASN C O 1
ATOM 1337 N N . GLU A 1 178 ? 18.052 9.060 70.063 1.00 20.33 175 GLU C N 1
ATOM 1338 C CA . GLU A 1 178 ? 18.757 8.036 69.248 1.00 22.51 175 GLU C CA 1
ATOM 1339 C C . GLU A 1 178 ? 19.319 6.934 70.176 1.00 23.19 175 GLU C C 1
ATOM 1340 O O . GLU A 1 178 ? 19.403 5.798 69.737 1.00 23.63 175 GLU C O 1
ATOM 1346 N N . GLN A 1 179 ? 19.756 7.260 71.393 1.00 20.97 176 GLN C N 1
ATOM 1347 C CA . GLN A 1 179 ? 20.348 6.227 72.293 1.00 23.32 176 GLN C CA 1
ATOM 1348 C C . GLN A 1 179 ? 19.263 5.224 72.676 1.00 22.57 176 GLN C C 1
ATOM 1349 O O . GLN A 1 179 ? 19.483 3.993 72.668 1.00 22.38 176 GLN C O 1
ATOM 1355 N N . VAL A 1 180 ? 18.070 5.706 72.942 1.00 18.52 177 VAL C N 1
ATOM 1356 C CA . VAL A 1 180 ? 16.958 4.793 73.311 1.00 20.85 177 VAL C CA 1
ATOM 1357 C C . VAL A 1 180 ? 16.622 3.901 72.125 1.00 22.48 177 VAL C C 1
ATOM 1358 O O . VAL A 1 180 ? 16.338 2.688 72.331 1.00 23.46 177 VAL C O 1
ATOM 1362 N N . TRP A 1 181 ? 16.598 4.478 70.924 1.00 21.03 178 TRP C N 1
ATOM 1363 C CA . TRP A 1 181 ? 16.352 3.721 69.684 1.00 21.79 178 TRP C CA 1
ATOM 1364 C C . TRP A 1 181 ? 17.437 2.650 69.520 1.00 22.88 178 TRP C C 1
ATOM 1365 O O . TRP A 1 181 ? 17.122 1.507 69.283 1.00 24.18 178 TRP C O 1
ATOM 1376 N N . THR A 1 182 ? 18.692 3.037 69.558 1.00 23.31 179 THR C N 1
ATOM 1377 C CA . THR A 1 182 ? 19.820 2.102 69.333 1.00 27.22 179 THR C CA 1
ATOM 1378 C C . THR A 1 182 ? 19.770 0.970 70.371 1.00 26.38 179 THR C C 1
ATOM 1379 O O . THR A 1 182 ? 19.906 -0.207 69.966 1.00 28.34 179 THR C O 1
ATOM 1383 N N . SER A 1 183 ? 19.545 1.275 71.657 1.00 24.54 180 SER C N 1
ATOM 1384 C CA . SER A 1 183 ? 19.493 0.252 72.747 1.00 24.61 180 SER C CA 1
ATOM 1385 C C . SER A 1 183 ? 18.300 -0.661 72.520 1.00 27.25 180 SER C C 1
ATOM 1386 O O . SER A 1 183 ? 18.450 -1.882 72.728 1.00 29.69 180 SER C O 1
ATOM 1389 N N . ALA A 1 184 ? 17.189 -0.121 72.010 1.00 25.51 181 ALA C N 1
ATOM 1390 C CA . ALA A 1 184 ? 15.957 -0.892 71.776 1.00 27.09 181 ALA C CA 1
ATOM 1391 C C . ALA A 1 184 ? 16.227 -1.865 70.621 1.00 28.33 181 ALA C C 1
ATOM 1392 O O . ALA A 1 184 ? 15.876 -3.041 70.722 1.00 29.23 181 ALA C O 1
ATOM 1394 N N . VAL A 1 185 ? 16.870 -1.403 69.563 1.00 25.28 182 VAL C N 1
ATOM 1395 C CA . VAL A 1 185 ? 17.222 -2.298 68.423 1.00 29.82 182 VAL C CA 1
ATOM 1396 C C . VAL A 1 185 ? 18.138 -3.431 68.911 1.00 29.08 182 VAL C C 1
ATOM 1397 O O . VAL A 1 185 ? 17.847 -4.596 68.625 1.00 29.07 182 VAL C O 1
ATOM 1401 N N . ASN A 1 186 ? 19.163 -3.099 69.685 1.00 28.94 183 ASN C N 1
ATOM 1402 C CA . ASN A 1 186 ? 20.193 -4.064 70.141 1.00 29.69 183 ASN C CA 1
ATOM 1403 C C . ASN A 1 186 ? 19.545 -5.065 71.082 1.00 31.80 183 ASN C C 1
ATOM 1404 O O . ASN A 1 186 ? 19.946 -6.225 71.040 1.00 30.21 183 ASN C O 1
ATOM 1409 N N . ASP A 1 187 ? 18.544 -4.660 71.853 1.00 29.17 184 ASP C N 1
ATOM 1410 C CA . ASP A 1 187 ? 17.947 -5.542 72.885 1.00 29.39 184 ASP C CA 1
ATOM 1411 C C . ASP A 1 187 ? 16.861 -6.429 72.283 1.00 27.51 184 ASP C C 1
ATOM 1412 O O . ASP A 1 187 ? 16.406 -7.299 73.022 1.00 29.14 184 ASP C O 1
ATOM 1417 N N . GLY A 1 188 ? 16.376 -6.142 71.070 1.00 26.23 185 GLY C N 1
ATOM 1418 C CA . GLY A 1 188 ? 15.245 -6.859 70.461 1.00 24.92 185 GLY C CA 1
ATOM 1419 C C . GLY A 1 188 ? 13.932 -6.304 70.936 1.00 26.22 185 GLY C C 1
ATOM 1420 O O . GLY A 1 188 ? 12.949 -7.022 70.866 1.00 27.77 185 GLY C O 1
ATOM 1421 N N . ARG A 1 189 ? 13.909 -5.048 71.403 1.00 27.11 186 ARG C N 1
ATOM 1422 C CA . ARG A 1 189 ? 12.655 -4.416 71.903 1.00 28.51 186 ARG C CA 1
ATOM 1423 C C . ARG A 1 189 ? 11.914 -3.708 70.759 1.00 31.53 186 ARG C C 1
ATOM 1424 O O . ARG A 1 189 ? 10.842 -3.208 70.967 1.00 35.41 186 ARG C O 1
ATOM 1432 N N . VAL A 1 190 ? 12.448 -3.687 69.561 1.00 30.41 187 VAL C N 1
ATOM 1433 C CA . VAL A 1 190 ? 11.695 -3.099 68.426 1.00 30.32 187 VAL C CA 1
ATOM 1434 C C . VAL A 1 190 ? 11.773 -4.102 67.290 1.00 29.21 187 VAL C C 1
ATOM 1435 O O . VAL A 1 190 ? 12.793 -4.802 67.171 1.00 30.67 187 VAL C O 1
ATOM 1439 N N . ASN A 1 191 ? 10.684 -4.226 66.556 1.00 29.96 188 ASN C N 1
ATOM 1440 C CA . ASN A 1 191 ? 10.639 -5.053 65.329 1.00 34.33 188 ASN C CA 1
ATOM 1441 C C . ASN A 1 191 ? 11.117 -4.202 64.143 1.00 31.66 188 ASN C C 1
ATOM 1442 O O . ASN A 1 191 ? 10.347 -3.330 63.671 1.00 31.93 188 ASN C O 1
ATOM 1447 N N . THR A 1 192 ? 12.358 -4.424 63.708 1.00 31.30 189 THR C N 1
ATOM 1448 C CA . THR A 1 192 ? 13.019 -3.619 62.655 1.00 36.92 189 THR C CA 1
ATOM 1449 C C . THR A 1 192 ? 12.440 -3.941 61.276 1.00 39.12 189 THR C C 1
ATOM 1450 O O . THR A 1 192 ? 12.763 -3.190 60.327 1.00 36.95 189 THR C O 1
ATOM 1454 N N . GLU A 1 193 ? 11.560 -4.936 61.178 1.00 39.35 190 GLU C N 1
ATOM 1455 C CA . GLU A 1 193 ? 10.756 -5.175 59.946 1.00 44.18 190 GLU C CA 1
ATOM 1456 C C . GLU A 1 193 ? 9.661 -4.113 59.862 1.00 41.90 190 GLU C C 1
ATOM 1457 O O . GLU A 1 193 ? 9.360 -3.701 58.754 1.00 40.00 190 GLU C O 1
ATOM 1463 N N . LYS A 1 194 ? 9.073 -3.734 61.000 1.00 35.01 191 LYS C N 1
ATOM 1464 C CA . LYS A 1 194 ? 7.884 -2.855 61.074 1.00 40.33 191 LYS C CA 1
ATOM 1465 C C . LYS A 1 194 ? 8.323 -1.393 61.164 1.00 34.14 191 LYS C C 1
ATOM 1466 O O . LYS A 1 194 ? 7.547 -0.549 60.748 1.00 32.25 191 LYS C O 1
ATOM 1472 N N . VAL A 1 195 ? 9.497 -1.110 61.719 1.00 30.20 192 VAL C N 1
ATOM 1473 C CA . VAL A 1 195 ? 9.905 0.297 62.020 1.00 32.24 192 VAL C CA 1
ATOM 1474 C C . VAL A 1 195 ? 11.321 0.518 61.513 1.00 29.30 192 VAL C C 1
ATOM 1475 O O . VAL A 1 195 ? 12.201 -0.265 61.892 1.00 32.29 192 VAL C O 1
ATOM 1479 N N . SER A 1 196 ? 11.566 1.623 60.824 1.00 29.44 193 SER C N 1
ATOM 1480 C CA . SER A 1 196 ? 12.928 1.961 60.349 1.00 32.02 193 SER C CA 1
ATOM 1481 C C . SER A 1 196 ? 13.185 3.454 60.514 1.00 26.97 193 SER C C 1
ATOM 1482 O O . SER A 1 196 ? 12.226 4.239 60.652 1.00 24.71 193 SER C O 1
ATOM 1485 N N . VAL A 1 197 ? 14.461 3.791 60.519 1.00 27.01 194 VAL C N 1
ATOM 1486 C CA . VAL A 1 197 ? 14.955 5.179 60.637 1.00 28.12 194 VAL C CA 1
ATOM 1487 C C . VAL A 1 197 ? 14.888 5.817 59.253 1.00 29.70 194 VAL C C 1
ATOM 1488 O O . VAL A 1 197 ? 15.422 5.254 58.314 1.00 30.19 194 VAL C O 1
ATOM 1492 N N . ILE A 1 198 ? 14.229 6.961 59.140 1.00 26.10 195 ILE C N 1
ATOM 1493 C CA . ILE A 1 198 ? 14.194 7.699 57.851 1.00 28.69 195 ILE C CA 1
ATOM 1494 C C . ILE A 1 198 ? 15.087 8.935 57.935 1.00 28.79 195 ILE C C 1
ATOM 1495 O O . ILE A 1 198 ? 15.430 9.451 56.884 1.00 29.22 195 ILE C O 1
ATOM 1500 N N . TRP A 1 199 ? 15.486 9.398 59.129 1.00 26.77 196 TRP C N 1
ATOM 1501 C CA . TRP A 1 199 ? 16.405 10.553 59.235 1.00 26.43 196 TRP C CA 1
ATOM 1502 C C . TRP A 1 199 ? 17.026 10.614 60.622 1.00 27.39 196 TRP C C 1
ATOM 1503 O O . TRP A 1 199 ? 16.369 10.173 61.582 1.00 26.93 196 TRP C O 1
ATOM 1514 N N . ARG A 1 200 ? 18.246 11.128 60.686 1.00 30.44 197 ARG C N 1
ATOM 1515 C CA . ARG A 1 200 ? 18.964 11.475 61.939 1.00 32.42 197 ARG C CA 1
ATOM 1516 C C . ARG A 1 200 ? 19.233 12.973 61.884 1.00 33.24 197 ARG C C 1
ATOM 1517 O O . ARG A 1 200 ? 19.666 13.481 60.856 1.00 28.14 197 ARG C O 1
ATOM 1525 N N . THR A 1 201 ? 18.973 13.666 62.967 1.00 29.67 198 THR C N 1
ATOM 1526 C CA . THR A 1 201 ? 19.165 15.113 63.045 1.00 25.73 198 THR C CA 1
ATOM 1527 C C . THR A 1 201 ? 20.649 15.409 63.161 1.00 26.96 198 THR C C 1
ATOM 1528 O O . THR A 1 201 ? 21.471 14.569 63.534 1.00 26.58 198 THR C O 1
ATOM 1532 N N . PRO A 1 202 ? 21.024 16.665 62.902 1.00 27.08 199 PRO C N 1
ATOM 1533 C CA . PRO A 1 202 ? 22.319 17.161 63.352 1.00 28.37 199 PRO C CA 1
ATOM 1534 C C . PRO A 1 202 ? 22.432 17.040 64.878 1.00 29.93 199 PRO C C 1
ATOM 1535 O O . PRO A 1 202 ? 21.429 16.813 65.571 1.00 27.46 199 PRO C O 1
ATOM 1539 N N . GLU A 1 203 ? 23.663 17.155 65.348 1.00 28.76 200 GLU C N 1
ATOM 1540 C CA . GLU A 1 203 ? 24.041 16.993 66.766 1.00 29.89 200 GLU C CA 1
ATOM 1541 C C . GLU A 1 203 ? 23.589 18.208 67.563 1.00 28.30 200 GLU C C 1
ATOM 1542 O O . GLU A 1 203 ? 23.641 19.317 67.057 1.00 26.77 200 GLU C O 1
ATOM 1548 N N . TYR A 1 204 ? 23.185 17.975 68.797 1.00 24.01 201 TYR C N 1
ATOM 1549 C CA . TYR A 1 204 ? 22.916 19.023 69.800 1.00 23.90 201 TYR C CA 1
ATOM 1550 C C . TYR A 1 204 ? 23.279 18.462 71.166 1.00 23.25 201 TYR C C 1
ATOM 1551 O O . TYR A 1 204 ? 23.507 17.237 71.296 1.00 24.70 201 TYR C O 1
ATOM 1560 N N . VAL A 1 205 ? 23.265 19.310 72.181 1.00 21.82 202 VAL C N 1
ATOM 1561 C CA . VAL A 1 205 ? 23.550 18.854 73.568 1.00 23.57 202 VAL C CA 1
ATOM 1562 C C . VAL A 1 205 ? 22.205 18.483 74.194 1.00 21.45 202 VAL C C 1
ATOM 1563 O O . VAL A 1 205 ? 21.175 19.073 73.803 1.00 22.99 202 VAL C O 1
ATOM 1567 N N . ASP A 1 206 ? 22.179 17.520 75.109 1.00 22.35 203 ASP C N 1
ATOM 1568 C CA . ASP A 1 206 ? 20.869 17.114 75.676 1.00 20.74 203 ASP C CA 1
ATOM 1569 C C . ASP A 1 206 ? 21.009 16.869 77.171 1.00 19.22 203 ASP C C 1
ATOM 1570 O O . ASP A 1 206 ? 20.952 17.843 77.930 1.00 19.67 203 ASP C O 1
ATOM 1575 N N . TYR A 1 207 ? 21.174 15.619 77.591 1.00 19.16 204 TYR C N 1
ATOM 1576 C CA . TYR A 1 207 ? 20.991 15.255 79.004 1.00 19.78 204 TYR C CA 1
ATOM 1577 C C . TYR A 1 207 ? 22.132 15.804 79.849 1.00 19.15 204 TYR C C 1
ATOM 1578 O O . TYR A 1 207 ? 23.276 15.928 79.387 1.00 20.49 204 TYR C O 1
ATOM 1587 N N . HIS A 1 208 ? 21.797 16.111 81.080 1.00 21.44 205 HIS C N 1
ATOM 1588 C CA . HIS A 1 208 ? 22.763 16.538 82.106 1.00 20.02 205 HIS C CA 1
ATOM 1589 C C . HIS A 1 208 ? 22.189 16.413 83.504 1.00 20.16 205 HIS C C 1
ATOM 1590 O O . HIS A 1 208 ? 20.990 16.463 83.668 1.00 19.77 205 HIS C O 1
ATOM 1597 N N . TRP A 1 209 ? 23.086 16.212 84.460 1.00 18.75 206 TRP C N 1
ATOM 1598 C CA . TRP A 1 209 ? 22.795 16.248 85.897 1.00 20.27 206 TRP C CA 1
ATOM 1599 C C . TRP A 1 209 ? 22.764 17.687 86.352 1.00 20.86 206 TRP C C 1
ATOM 1600 O O . TRP A 1 209 ? 23.719 18.454 86.087 1.00 21.59 206 TRP C O 1
ATOM 1611 N N . VAL A 1 210 ? 21.705 18.025 87.061 1.00 20.31 207 VAL C N 1
ATOM 1612 C CA . VAL A 1 210 ? 21.560 19.346 87.690 1.00 19.38 207 VAL C CA 1
ATOM 1613 C C . VAL A 1 210 ? 21.393 19.104 89.179 1.00 20.04 207 VAL C C 1
ATOM 1614 O O . VAL A 1 210 ? 20.638 18.231 89.570 1.00 19.13 207 VAL C O 1
ATOM 1618 N N . VAL A 1 211 ? 22.039 19.936 89.967 1.00 20.52 208 VAL C N 1
ATOM 1619 C CA . VAL A 1 211 ? 21.991 19.823 91.432 1.00 21.48 208 VAL C CA 1
ATOM 1620 C C . VAL A 1 211 ? 21.452 21.125 92.028 1.00 21.09 208 VAL C C 1
ATOM 1621 O O . VAL A 1 211 ? 21.719 22.223 91.512 1.00 22.08 208 VAL C O 1
ATOM 1625 N N . ARG A 1 212 ? 20.676 20.968 93.085 1.00 23.24 209 ARG C N 1
ATOM 1626 C CA . ARG A 1 212 ? 20.143 22.104 93.866 1.00 24.79 209 ARG C CA 1
ATOM 1627 C C . ARG A 1 212 ? 21.324 22.831 94.507 1.00 25.32 209 ARG C C 1
ATOM 1628 O O . ARG A 1 212 ? 22.374 22.236 94.763 1.00 24.38 209 ARG C O 1
ATOM 1636 N N . PRO A 1 213 ? 21.162 24.144 94.765 1.00 26.94 210 PRO C N 1
ATOM 1637 C CA . PRO A 1 213 ? 22.126 24.904 95.543 1.00 30.05 210 PRO C CA 1
ATOM 1638 C C . PRO A 1 213 ? 22.058 24.503 97.029 1.00 27.83 210 PRO C C 1
ATOM 1639 O O . PRO A 1 213 ? 21.112 23.841 97.461 1.00 25.68 210 PRO C O 1
ATOM 1643 N N . LYS A 1 214 ? 23.118 24.841 97.764 1.00 34.33 211 LYS C N 1
ATOM 1644 C CA . LYS A 1 214 ? 23.146 24.757 99.240 1.00 35.10 211 LYS C CA 1
ATOM 1645 C C . LYS A 1 214 ? 23.106 23.319 99.746 1.00 31.74 211 LYS C C 1
ATOM 1646 O O . LYS A 1 214 ? 22.793 23.161 100.933 1.00 32.88 211 LYS C O 1
ATOM 1652 N N . LEU A 1 215 ? 23.515 22.316 98.968 1.00 27.21 212 LEU C N 1
ATOM 1653 C CA . LEU A 1 215 ? 23.553 20.952 99.523 1.00 27.32 212 LEU C CA 1
ATOM 1654 C C . LEU A 1 215 ? 24.665 20.897 100.568 1.00 26.33 212 LEU C C 1
ATOM 1655 O O . LEU A 1 215 ? 24.602 20.054 101.447 1.00 25.84 212 LEU C O 1
ATOM 1660 N N . ASP A 1 216 ? 25.652 21.766 100.453 1.00 25.28 213 ASP C N 1
ATOM 1661 C CA . ASP A 1 216 ? 26.823 21.714 101.356 1.00 28.54 213 ASP C CA 1
ATOM 1662 C C . ASP A 1 216 ? 26.363 22.121 102.764 1.00 28.93 213 ASP C C 1
ATOM 1663 O O . ASP A 1 216 ? 26.961 21.637 103.719 1.00 26.17 213 ASP C O 1
ATOM 1668 N N . GLN A 1 217 ? 25.302 22.924 102.881 1.00 25.98 214 GLN C N 1
ATOM 1669 C CA . GLN A 1 217 ? 24.728 23.290 104.203 1.00 33.33 214 GLN C CA 1
ATOM 1670 C C . GLN A 1 217 ? 24.082 22.068 104.855 1.00 29.79 214 GLN C C 1
ATOM 1671 O O . GLN A 1 217 ? 24.141 21.964 106.082 1.00 30.54 214 GLN C O 1
ATOM 1677 N N . ARG A 1 218 ? 23.471 21.188 104.065 1.00 25.99 215 ARG C N 1
ATOM 1678 C CA . ARG A 1 218 ? 22.802 20.001 104.590 1.00 28.42 215 ARG C CA 1
ATOM 1679 C C . ARG A 1 218 ? 23.822 18.905 104.857 1.00 24.57 215 ARG C C 1
ATOM 1680 O O . ARG A 1 218 ? 23.588 18.151 105.797 1.00 25.81 215 ARG C O 1
ATOM 1688 N N . PHE A 1 219 ? 24.821 18.710 103.996 1.00 26.11 216 PHE C N 1
ATOM 1689 C CA . PHE A 1 219 ? 25.657 17.477 104.037 1.00 24.26 216 PHE C CA 1
ATOM 1690 C C . PHE A 1 219 ? 27.094 17.757 104.465 1.00 27.68 216 PHE C C 1
ATOM 1691 O O . PHE A 1 219 ? 27.798 16.768 104.692 1.00 29.88 216 PHE C O 1
ATOM 1699 N N . GLY A 1 220 ? 27.486 19.026 104.564 1.00 25.63 217 GLY C N 1
ATOM 1700 C CA . GLY A 1 220 ? 28.850 19.449 104.935 1.00 29.61 217 GLY C CA 1
ATOM 1701 C C . GLY A 1 220 ? 29.612 20.042 103.774 1.00 30.32 217 GLY C C 1
ATOM 1702 O O . GLY A 1 220 ? 29.305 19.690 102.617 1.00 29.69 217 GLY C O 1
ATOM 1703 N N . LYS A 1 221 ? 30.512 20.964 104.078 1.00 30.95 218 LYS C N 1
ATOM 1704 C CA . LYS A 1 221 ? 31.431 21.629 103.136 1.00 33.08 218 LYS C CA 1
ATOM 1705 C C . LYS A 1 221 ? 32.089 20.582 102.224 1.00 31.12 218 LYS C C 1
ATOM 1706 O O . LYS A 1 221 ? 32.584 19.575 102.743 1.00 31.78 218 LYS C O 1
ATOM 1712 N N . GLY A 1 222 ? 32.057 20.789 100.907 1.00 29.72 219 GLY C N 1
ATOM 1713 C CA . GLY A 1 222 ? 32.681 19.882 99.922 1.00 28.64 219 GLY C CA 1
ATOM 1714 C C . GLY A 1 222 ? 31.744 18.835 99.348 1.00 30.41 219 GLY C C 1
ATOM 1715 O O . GLY A 1 222 ? 32.169 18.108 98.414 1.00 29.91 219 GLY C O 1
ATOM 1716 N N . PHE A 1 223 ? 30.533 18.676 99.887 1.00 25.92 220 PHE C N 1
ATOM 1717 C CA . PHE A 1 223 ? 29.693 17.533 99.480 1.00 25.52 220 PHE C CA 1
ATOM 1718 C C . PHE A 1 223 ? 29.420 17.632 97.975 1.00 24.75 220 PHE C C 1
ATOM 1719 O O . PHE A 1 223 ? 29.485 16.631 97.267 1.00 27.09 220 PHE C O 1
ATOM 1727 N N . THR A 1 224 ? 29.103 18.822 97.487 1.00 25.60 221 THR C N 1
ATOM 1728 C CA . THR A 1 224 ? 28.639 18.967 96.072 1.00 28.20 221 THR C CA 1
ATOM 1729 C C . THR A 1 224 ? 29.782 18.546 95.136 1.00 27.22 221 THR C C 1
ATOM 1730 O O . THR A 1 224 ? 29.529 17.831 94.179 1.00 25.84 221 THR C O 1
ATOM 1734 N N . THR A 1 225 ? 31.009 18.948 95.460 1.00 29.35 222 THR C N 1
ATOM 1735 C CA . THR A 1 225 ? 32.226 18.530 94.732 1.00 30.75 222 THR C CA 1
ATOM 1736 C C . THR A 1 225 ? 32.387 17.018 94.823 1.00 30.76 222 THR C C 1
ATOM 1737 O O . THR A 1 225 ? 32.755 16.404 93.787 1.00 28.88 222 THR C O 1
ATOM 1741 N N . ARG A 1 226 ? 32.174 16.426 96.005 1.00 27.60 223 ARG C N 1
ATOM 1742 C CA . ARG A 1 226 ? 32.359 14.964 96.164 1.00 26.31 223 ARG C CA 1
ATOM 1743 C C . ARG A 1 226 ? 31.287 14.248 95.362 1.00 26.05 223 ARG C C 1
ATOM 1744 O O . ARG A 1 226 ? 31.593 13.216 94.766 1.00 25.20 223 ARG C O 1
ATOM 1752 N N . LEU A 1 227 ? 30.089 14.824 95.301 1.00 24.51 224 LEU C N 1
ATOM 1753 C CA . LEU A 1 227 ? 28.993 14.222 94.502 1.00 23.90 224 LEU C CA 1
ATOM 1754 C C . LEU A 1 227 ? 29.386 14.265 93.009 1.00 22.52 224 LEU C C 1
ATOM 1755 O O . LEU A 1 227 ? 29.169 13.295 92.261 1.00 25.12 224 LEU C O 1
ATOM 1760 N N . GLN A 1 228 ? 29.845 15.409 92.548 1.00 23.63 225 GLN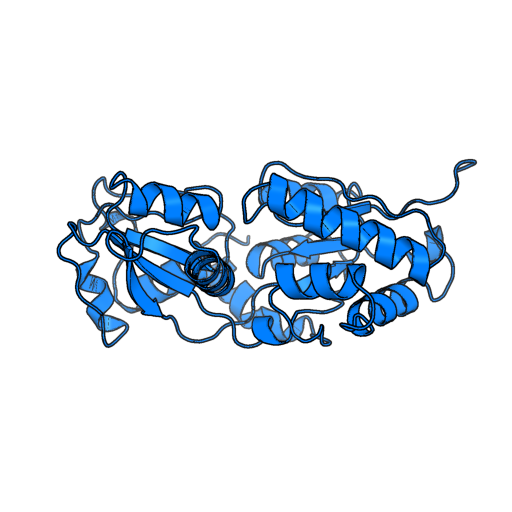 C N 1
ATOM 1761 C CA . GLN A 1 228 ? 30.263 15.545 91.143 1.00 24.11 225 GLN C CA 1
ATOM 1762 C C . GLN A 1 228 ? 31.352 14.504 90.834 1.00 25.90 225 GLN C C 1
ATOM 1763 O O . GLN A 1 228 ? 31.249 13.824 89.789 1.00 23.31 225 GLN C O 1
ATOM 1769 N N . LYS A 1 229 ? 32.367 14.377 91.701 1.00 26.54 226 LYS C N 1
ATOM 1770 C CA . LYS A 1 229 ? 33.484 13.417 91.488 1.00 29.92 226 LYS C CA 1
ATOM 1771 C C . LYS A 1 229 ? 32.971 11.987 91.486 1.00 25.59 226 LYS C C 1
ATOM 1772 O O . LYS A 1 229 ? 33.485 11.140 90.689 1.00 27.17 226 LYS C O 1
ATOM 1778 N N . ALA A 1 230 ? 31.948 11.693 92.267 1.00 26.13 227 ALA C N 1
ATOM 1779 C CA . ALA A 1 230 ? 31.361 10.348 92.326 1.00 25.15 227 ALA C CA 1
ATOM 1780 C C . ALA A 1 230 ? 30.743 10.038 90.963 1.00 26.17 227 ALA C C 1
ATOM 1781 O O . ALA A 1 230 ? 30.889 8.907 90.464 1.00 27.89 227 ALA C O 1
ATOM 1783 N N . ILE A 1 231 ? 30.054 11.009 90.364 1.00 24.02 228 ILE C N 1
ATOM 1784 C CA . ILE A 1 231 ? 29.410 10.760 89.032 1.00 24.39 228 ILE C CA 1
ATOM 1785 C C . ILE A 1 231 ? 30.507 10.597 87.973 1.00 23.06 228 ILE C C 1
ATOM 1786 O O . ILE A 1 231 ? 30.424 9.678 87.167 1.00 22.86 228 ILE C O 1
ATOM 1791 N N . LEU A 1 232 ? 31.480 11.499 87.980 1.00 23.26 229 LEU C N 1
ATOM 1792 C CA . LEU A 1 232 ? 32.605 11.533 87.011 1.00 27.35 229 LEU C CA 1
ATOM 1793 C C . LEU A 1 232 ? 33.473 10.290 87.212 1.00 27.79 229 LEU C C 1
ATOM 1794 O O . LEU A 1 232 ? 34.058 9.837 86.236 1.00 29.27 229 LEU C O 1
ATOM 1799 N N . GLY A 1 233 ? 33.453 9.694 88.396 1.00 28.48 230 GLY C N 1
ATOM 1800 C CA . GLY A 1 233 ? 34.283 8.527 88.728 1.00 28.48 230 GLY C CA 1
ATOM 1801 C C . GLY A 1 233 ? 33.667 7.199 88.339 1.00 29.26 230 GLY C C 1
ATOM 1802 O O . GLY A 1 233 ? 34.321 6.176 88.560 1.00 28.83 230 GLY C O 1
ATOM 1803 N N . LEU A 1 234 ? 32.428 7.171 87.852 1.00 24.83 231 LEU C N 1
ATOM 1804 C CA . LEU A 1 234 ? 31.763 5.906 87.515 1.00 25.00 231 LEU C CA 1
ATOM 1805 C C . LEU A 1 234 ? 32.620 5.208 86.464 1.00 25.50 231 LEU C C 1
ATOM 1806 O O . LEU A 1 234 ? 32.982 5.839 85.472 1.00 25.76 231 LEU C O 1
ATOM 1811 N N . GLU A 1 235 ? 32.891 3.946 86.678 1.00 23.94 232 GLU C N 1
ATOM 1812 C CA . GLU A 1 235 ? 33.771 3.149 85.782 1.00 27.61 232 GLU C CA 1
ATOM 1813 C C . GLU A 1 235 ? 33.306 1.702 85.792 1.00 25.11 232 GLU C C 1
ATOM 1814 O O . GLU A 1 235 ? 32.751 1.206 86.783 1.00 25.89 232 GLU C O 1
ATOM 1820 N N . PRO A 1 236 ? 33.495 0.986 84.664 1.00 25.44 233 PRO C N 1
ATOM 1821 C CA . PRO A 1 236 ? 32.943 -0.342 84.493 1.00 27.28 233 PRO C CA 1
ATOM 1822 C C . PRO A 1 236 ? 33.847 -1.361 85.186 1.00 30.09 233 PRO C C 1
ATOM 1823 O O . PRO A 1 236 ? 34.360 -2.222 84.506 1.00 27.86 233 PRO C O 1
ATOM 1827 N N . THR A 1 237 ? 33.968 -1.252 86.499 1.00 29.25 234 THR C N 1
ATOM 1828 C CA . THR A 1 237 ? 34.870 -2.115 87.293 1.00 30.77 234 THR C CA 1
ATOM 1829 C C . THR A 1 237 ? 34.069 -3.110 88.110 1.00 35.12 234 THR C C 1
ATOM 1830 O O . THR A 1 237 ? 34.552 -4.206 88.249 1.00 48.22 234 THR C O 1
ATOM 1834 N N . THR A 1 238 ? 32.945 -2.739 88.683 1.00 29.42 235 THR C N 1
ATOM 1835 C CA . THR A 1 238 ? 32.084 -3.686 89.432 1.00 29.48 235 THR C CA 1
ATOM 1836 C C . THR A 1 238 ? 30.866 -4.011 88.583 1.00 33.33 235 THR C C 1
ATOM 1837 O O . THR A 1 238 ? 30.562 -3.277 87.636 1.00 31.08 235 THR C O 1
ATOM 1841 N N . PRO A 1 239 ? 30.146 -5.119 88.884 1.00 31.12 236 PRO C N 1
ATOM 1842 C CA . PRO A 1 239 ? 28.914 -5.462 88.173 1.00 34.45 236 PRO C CA 1
ATOM 1843 C C . PRO A 1 239 ? 27.889 -4.317 88.237 1.00 30.00 236 PRO C C 1
ATOM 1844 O O . PRO A 1 239 ? 27.236 -4.054 87.261 1.00 30.33 236 PRO C O 1
ATOM 1848 N N . ARG A 1 240 ? 27.787 -3.683 89.392 1.00 29.78 237 ARG C N 1
ATOM 1849 C CA . ARG A 1 240 ? 26.788 -2.619 89.599 1.00 30.58 237 ARG C CA 1
ATOM 1850 C C . ARG A 1 240 ? 27.131 -1.453 88.669 1.00 30.07 237 ARG C C 1
ATOM 1851 O O . ARG A 1 240 ? 26.232 -1.005 87.976 1.00 29.58 237 ARG C O 1
ATOM 1859 N N . GLN A 1 241 ? 28.384 -0.998 88.642 1.00 28.42 238 GLN C N 1
ATOM 1860 C CA . GLN A 1 241 ? 28.792 0.117 87.753 1.00 28.14 238 GLN C CA 1
ATOM 1861 C C . GLN A 1 241 ? 28.701 -0.310 86.299 1.00 30.15 238 GLN C C 1
ATOM 1862 O O . GLN A 1 241 ? 28.332 0.535 85.479 1.00 25.93 238 GLN C O 1
ATOM 1868 N N . VAL A 1 242 ? 28.955 -1.580 85.979 1.00 28.48 239 VAL C N 1
ATOM 1869 C CA . VAL A 1 242 ? 28.821 -2.006 84.567 1.00 26.65 239 VAL C CA 1
ATOM 1870 C C . VAL A 1 242 ? 27.355 -1.842 84.147 1.00 27.70 239 VAL C C 1
ATOM 1871 O O . VAL A 1 242 ? 27.102 -1.397 82.989 1.00 24.74 239 VAL C O 1
ATOM 1875 N N . THR A 1 243 ? 26.440 -2.237 85.015 1.00 27.31 240 THR C N 1
ATOM 1876 C CA . THR A 1 243 ? 24.982 -2.218 84.752 1.00 27.28 240 THR C CA 1
ATOM 1877 C C . THR A 1 243 ? 24.535 -0.763 84.579 1.00 26.11 240 THR C C 1
ATOM 1878 O O . THR A 1 243 ? 23.755 -0.484 83.648 1.00 27.97 240 THR C O 1
ATOM 1882 N N . ILE A 1 244 ? 24.996 0.121 85.444 1.00 24.91 241 ILE C N 1
ATOM 1883 C CA . ILE A 1 244 ? 24.598 1.555 85.387 1.00 25.22 241 ILE C CA 1
ATOM 1884 C C . ILE A 1 244 ? 25.055 2.094 84.043 1.00 27.57 241 ILE C C 1
ATOM 1885 O O . ILE A 1 244 ? 24.248 2.732 83.345 1.00 24.22 241 ILE C O 1
ATOM 1890 N N . LEU A 1 245 ? 26.315 1.852 83.676 1.00 25.22 242 LEU C N 1
ATOM 1891 C CA . LEU A 1 245 ? 26.873 2.457 82.441 1.00 25.50 242 LEU C CA 1
ATOM 1892 C C . LEU A 1 245 ? 26.240 1.796 81.222 1.00 26.43 242 LEU C C 1
ATOM 1893 O O . LEU A 1 245 ? 26.054 2.505 80.228 1.00 25.57 242 LEU C O 1
ATOM 1898 N N . GLU A 1 246 ? 25.911 0.494 81.279 1.00 26.19 243 GLU C N 1
ATOM 1899 C CA . GLU A 1 246 ? 25.203 -0.199 80.184 1.00 29.70 243 GLU C CA 1
ATOM 1900 C C . GLU A 1 246 ? 23.841 0.456 79.947 1.00 26.93 243 GLU C C 1
ATOM 1901 O O . GLU A 1 246 ? 23.498 0.644 78.785 1.00 24.88 243 GLU C O 1
ATOM 1907 N N . LEU A 1 247 ? 23.081 0.695 81.012 1.00 27.01 244 LEU C N 1
ATOM 1908 C CA . LEU A 1 247 ? 21.700 1.248 80.931 1.00 27.59 244 LEU C CA 1
ATOM 1909 C C . LEU A 1 247 ? 21.748 2.720 80.500 1.00 26.06 244 LEU C C 1
ATOM 1910 O O . LEU A 1 247 ? 20.839 3.144 79.866 1.00 25.70 244 LEU C O 1
ATOM 1915 N N . PHE A 1 248 ? 22.782 3.464 80.840 1.00 23.97 245 PHE C N 1
ATOM 1916 C CA . PHE A 1 248 ? 23.007 4.839 80.338 1.00 25.37 245 PHE C CA 1
ATOM 1917 C C . PHE A 1 248 ? 23.569 4.824 78.911 1.00 27.71 245 PHE C C 1
ATOM 1918 O O . PHE A 1 248 ? 23.564 5.864 78.228 1.00 27.92 245 PHE C O 1
ATOM 1926 N N . ALA A 1 249 ? 24.119 3.685 78.488 1.00 26.54 246 ALA C N 1
ATOM 1927 C CA . ALA A 1 249 ? 24.777 3.479 77.181 1.00 27.10 246 ALA C CA 1
ATOM 1928 C C . ALA A 1 249 ? 25.924 4.472 77.033 1.00 27.18 246 ALA C C 1
ATOM 1929 O O . ALA A 1 249 ? 26.042 5.071 75.997 1.00 28.10 246 ALA C O 1
ATOM 1931 N N . ALA A 1 250 ? 26.652 4.724 78.116 1.00 26.77 247 ALA C N 1
ATOM 1932 C CA . ALA A 1 250 ? 27.773 5.673 78.191 1.00 26.86 247 ALA C CA 1
ATOM 1933 C C . ALA A 1 250 ? 29.036 4.879 78.513 1.00 29.52 247 ALA C C 1
ATOM 1934 O O . ALA A 1 250 ? 28.936 3.895 79.227 1.00 26.95 247 ALA C O 1
ATOM 1936 N N . LYS A 1 251 ? 30.178 5.357 78.056 1.00 26.22 248 LYS C N 1
ATOM 1937 C CA . LYS A 1 251 ? 31.490 4.836 78.522 1.00 33.62 248 LYS C CA 1
ATOM 1938 C C . LYS A 1 251 ? 31.847 5.612 79.783 1.00 30.46 248 LYS C C 1
ATOM 1939 O O . LYS A 1 251 ? 32.413 5.038 80.697 1.00 29.32 248 LYS C O 1
ATOM 1945 N N . ARG A 1 252 ? 31.494 6.893 79.855 1.00 27.85 249 ARG C N 1
ATOM 1946 C CA . ARG A 1 252 ? 31.831 7.685 81.055 1.00 29.11 249 ARG C CA 1
ATOM 1947 C C . ARG A 1 252 ? 30.910 8.900 81.136 1.00 24.49 249 ARG C C 1
ATOM 1948 O O . ARG A 1 252 ? 30.338 9.284 80.123 1.00 24.72 249 ARG C O 1
ATOM 1956 N N . PHE A 1 253 ? 30.920 9.546 82.289 1.00 24.17 250 PHE C N 1
ATOM 1957 C CA . PHE A 1 253 ? 30.377 10.907 82.487 1.00 24.26 250 PHE C CA 1
ATOM 1958 C C . PHE A 1 253 ? 31.513 11.892 82.369 1.00 26.27 250 PHE C C 1
ATOM 1959 O O . PHE A 1 253 ? 32.624 11.601 82.807 1.00 29.21 250 PHE C O 1
ATOM 1967 N N . ILE A 1 254 ? 31.201 13.048 81.843 1.00 25.40 251 ILE C N 1
ATOM 1968 C CA . ILE A 1 254 ? 32.171 14.141 81.617 1.00 29.07 251 ILE C CA 1
ATOM 1969 C C . ILE A 1 254 ? 31.585 15.423 82.164 1.00 29.92 251 ILE C C 1
ATOM 1970 O O . ILE A 1 254 ? 30.364 15.566 82.288 1.00 27.83 251 ILE C O 1
ATOM 1975 N N . PRO A 1 255 ? 32.451 16.397 82.480 1.00 30.43 252 PRO C N 1
ATOM 1976 C CA . PRO A 1 255 ? 31.995 17.724 82.851 1.00 30.93 252 PRO C CA 1
ATOM 1977 C C . PRO A 1 255 ? 31.264 18.415 81.692 1.00 29.53 252 PRO C C 1
ATOM 1978 O O . PRO A 1 255 ? 31.356 18.027 80.540 1.00 31.46 252 PRO C O 1
ATOM 1982 N N . VAL A 1 256 ? 30.474 19.397 82.062 1.00 30.35 253 VAL C N 1
ATOM 1983 C CA . VAL A 1 256 ? 29.698 20.217 81.111 1.00 33.92 253 VAL C CA 1
ATOM 1984 C C . VAL A 1 256 ? 29.464 21.566 81.781 1.00 40.32 253 VAL C C 1
ATOM 1985 O O . VAL A 1 256 ? 29.314 21.613 83.008 1.00 37.79 253 VAL C O 1
ATOM 1989 N N . GLU A 1 257 ? 29.464 22.621 80.985 1.00 46.00 254 GLU C N 1
ATOM 1990 C CA . GLU A 1 257 ? 29.215 24.007 81.451 1.00 50.55 254 GLU C CA 1
ATOM 1991 C C . GLU A 1 257 ? 27.821 24.418 80.987 1.00 40.38 254 GLU C C 1
ATOM 1992 O O . GLU A 1 257 ? 27.458 24.047 79.861 1.00 40.58 254 GLU C O 1
ATOM 1998 N N . ALA A 1 258 ? 27.115 25.176 81.826 1.00 36.54 255 ALA C N 1
ATOM 1999 C CA . ALA A 1 258 ? 25.773 25.738 81.552 1.00 38.14 255 ALA C CA 1
ATOM 2000 C C . ALA A 1 258 ? 25.783 26.432 80.187 1.00 34.31 255 ALA C C 1
ATOM 2001 O O . ALA A 1 258 ? 24.764 26.356 79.495 1.00 35.22 255 ALA C O 1
ATOM 2003 N N . SER A 1 259 ? 26.887 27.087 79.814 1.00 33.95 256 SER C N 1
ATOM 2004 C CA . SER A 1 259 ? 26.964 27.935 78.593 1.00 35.09 256 SER C CA 1
ATOM 2005 C C . SER A 1 259 ? 26.668 27.091 77.345 1.00 32.33 256 SER C C 1
ATOM 2006 O O . SER A 1 259 ? 26.095 27.612 76.360 1.00 31.67 256 SER C O 1
ATOM 2009 N N . GLN A 1 260 ? 26.935 25.790 77.396 1.00 33.20 257 GLN C N 1
ATOM 2010 C CA . GLN A 1 260 ? 26.683 24.928 76.222 1.00 35.72 257 GLN C CA 1
ATOM 2011 C C . GLN A 1 260 ? 25.171 24.705 76.025 1.00 28.61 257 GLN C C 1
ATOM 2012 O O . GLN A 1 260 ? 24.786 24.275 74.929 1.00 28.73 257 GLN C O 1
ATOM 2018 N N . TYR A 1 261 ? 24.320 25.082 76.971 1.00 27.65 258 TYR C N 1
ATOM 2019 C CA . TYR A 1 261 ? 22.850 24.991 76.812 1.00 25.83 258 TYR C CA 1
ATOM 2020 C C . TYR A 1 261 ? 22.241 26.237 76.177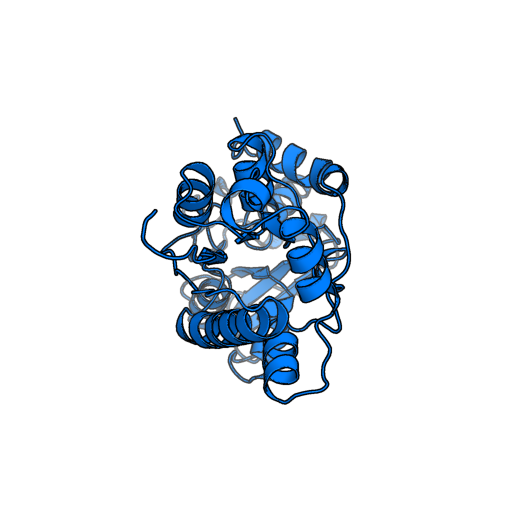 1.00 27.39 258 TYR C C 1
ATOM 2021 O O . TYR A 1 261 ? 21.053 26.195 75.866 1.00 25.78 258 TYR C O 1
ATOM 2030 N N . LYS A 1 262 ? 23.015 27.287 75.912 1.00 29.35 259 LYS C N 1
ATOM 2031 C CA . LYS A 1 262 ? 22.472 28.535 75.316 1.00 31.74 259 LYS C CA 1
ATOM 2032 C C . LYS A 1 262 ? 21.670 28.213 74.061 1.00 27.39 259 LYS C C 1
ATOM 2033 O O . LYS A 1 262 ? 20.562 28.714 73.888 1.00 27.41 259 LYS C O 1
ATOM 2039 N N . PRO A 1 263 ? 22.161 27.387 73.106 1.00 28.04 260 PRO C N 1
ATOM 2040 C CA . PRO A 1 263 ? 21.363 27.087 71.915 1.00 28.16 260 PRO C CA 1
ATOM 2041 C C . PRO A 1 263 ? 20.029 26.399 72.236 1.00 27.17 260 PRO C C 1
ATOM 2042 O O . PRO A 1 263 ? 19.059 26.619 71.558 1.00 24.63 260 PRO C O 1
ATOM 2046 N N . ILE A 1 264 ? 19.997 25.529 73.255 1.00 24.86 261 ILE C N 1
ATOM 2047 C CA . ILE A 1 264 ? 18.740 24.834 73.655 1.00 24.58 261 ILE C CA 1
ATOM 2048 C C . ILE A 1 264 ? 17.777 25.851 74.236 1.00 22.59 261 ILE C C 1
ATOM 2049 O O . ILE A 1 264 ? 16.553 25.791 73.953 1.00 23.18 261 ILE C O 1
ATOM 2054 N N . GLU A 1 265 ? 18.288 26.741 75.073 1.00 24.46 262 GLU C N 1
ATOM 2055 C CA . GLU A 1 265 ? 17.438 27.810 75.646 1.00 25.86 262 GLU C CA 1
ATOM 2056 C C . GLU A 1 265 ? 16.838 28.652 74.510 1.00 22.21 262 GLU C C 1
ATOM 2057 O O . GLU A 1 265 ? 15.631 28.995 74.584 1.00 26.17 262 GLU C O 1
ATOM 2063 N N . LYS A 1 266 ? 17.645 28.983 73.512 1.00 24.21 263 LYS C N 1
ATOM 2064 C CA . LYS A 1 266 ? 17.159 29.849 72.392 1.00 24.08 263 LYS C CA 1
ATOM 2065 C C . LYS A 1 266 ? 16.017 29.155 71.664 1.00 26.33 263 LYS C C 1
ATOM 2066 O O . LYS A 1 266 ? 14.943 29.756 71.440 1.00 25.39 263 LYS C O 1
ATOM 2072 N N . VAL A 1 267 ? 16.220 27.880 71.300 1.00 25.71 264 VAL C N 1
ATOM 2073 C CA . VAL A 1 267 ? 15.135 27.118 70.623 1.00 23.98 264 VAL C CA 1
ATOM 2074 C C . VAL A 1 267 ? 13.910 27.066 71.522 1.00 24.68 264 VAL C C 1
ATOM 2075 O O . VAL A 1 267 ? 12.764 27.190 71.028 1.00 25.88 264 VAL C O 1
ATOM 2079 N N . GLY A 1 268 ? 14.116 26.787 72.806 1.00 24.02 265 GLY C N 1
ATOM 2080 C CA . GLY A 1 268 ? 13.003 26.757 73.761 1.00 22.42 265 GLY C CA 1
ATOM 2081 C C . GLY A 1 268 ? 12.218 28.068 73.745 1.00 23.55 265 GLY C C 1
ATOM 2082 O O . GLY A 1 268 ? 10.990 28.016 73.828 1.00 23.83 265 GLY C O 1
ATOM 2083 N N . ARG A 1 269 ? 12.891 29.200 73.686 1.00 25.94 266 ARG C N 1
ATOM 2084 C CA . ARG A 1 269 ? 12.179 30.511 73.637 1.00 27.97 266 ARG C CA 1
ATOM 2085 C C . ARG A 1 269 ? 11.531 30.663 72.260 1.00 29.11 266 ARG C C 1
ATOM 2086 O O . ARG A 1 269 ? 10.358 31.036 72.214 1.00 29.62 266 ARG C O 1
ATOM 2094 N N . GLU A 1 270 ? 12.223 30.301 71.183 1.00 29.84 267 GLU C N 1
ATOM 2095 C CA . GLU A 1 270 ? 11.614 30.424 69.827 1.00 31.97 267 GLU C CA 1
ATOM 2096 C C . GLU A 1 270 ? 10.321 29.617 69.766 1.00 34.90 267 GLU C C 1
ATOM 2097 O O . GLU A 1 270 ? 9.355 30.087 69.136 1.00 29.48 267 GLU C O 1
ATOM 2103 N N . LEU A 1 271 ? 10.256 28.437 70.375 1.00 32.17 268 LEU C N 1
ATOM 2104 C CA . LEU A 1 271 ? 9.072 27.553 70.191 1.00 33.10 268 LEU C CA 1
ATOM 2105 C C . LEU A 1 271 ? 8.081 27.761 71.327 1.00 32.86 268 LEU C C 1
ATOM 2106 O O . LEU A 1 271 ? 7.129 26.963 71.407 1.00 36.34 268 LEU C O 1
ATOM 2111 N N . GLY A 1 272 ? 8.298 28.765 72.183 1.00 34.67 269 GLY C N 1
ATOM 2112 C CA . GLY A 1 272 ? 7.313 29.160 73.201 1.00 36.11 269 GLY C CA 1
ATOM 2113 C C . GLY A 1 272 ? 7.314 28.273 74.434 1.00 37.92 269 GLY C C 1
ATOM 2114 O O . GLY A 1 272 ? 6.364 28.345 75.191 1.00 37.73 269 GLY C O 1
ATOM 2115 N N . LYS A 1 273 ? 8.359 27.497 74.684 1.00 37.74 270 LYS C N 1
ATOM 2116 C CA . LYS A 1 273 ? 8.371 26.534 75.816 1.00 40.72 270 LYS C CA 1
ATOM 2117 C C . LYS A 1 273 ? 8.973 27.226 77.040 1.00 42.38 270 LYS C C 1
ATOM 2118 O O . LYS A 1 273 ? 8.746 26.772 78.171 1.00 44.61 270 LYS C O 1
ATOM 2124 N N . ILE A 1 274 ? 9.746 28.277 76.808 1.00 39.32 271 ILE C N 1
ATOM 2125 C CA . ILE A 1 274 ? 10.437 29.044 77.877 1.00 42.34 271 ILE C CA 1
ATOM 2126 C C . ILE A 1 274 ? 9.934 30.486 77.803 1.00 48.31 271 ILE C C 1
ATOM 2127 O O . ILE A 1 274 ? 10.082 31.063 76.724 1.00 43.79 271 ILE C O 1
ATOM 2132 N N . ARG A 1 275 ? 9.438 31.035 78.920 1.00 59.37 272 ARG C N 1
ATOM 2133 C CA . ARG A 1 275 ? 8.814 32.386 79.040 1.00 68.02 272 ARG C CA 1
ATOM 2134 C C . ARG A 1 275 ? 9.855 33.417 79.487 1.00 61.69 272 ARG C C 1
ATOM 2135 O O . ARG A 1 275 ? 10.385 33.201 80.558 1.00 59.00 272 ARG C O 1
#